Protein AF-A0AAV9V217-F1 (afdb_monomer_lite)

Organism: NCBI:txid1796055

pLDDT: mean 70.15, std 21.82, range [28.94, 98.0]

Radius of gyration: 25.05 Å; chains: 1; bounding box: 57×80×81 Å

Structure (mmCIF, N/CA/C/O backbone):
data_AF-A0AAV9V217-F1
#
_entry.id   AF-A0AAV9V217-F1
#
loop_
_atom_site.group_PDB
_atom_site.id
_atom_site.type_symbol
_atom_site.label_atom_id
_atom_site.label_alt_id
_atom_site.label_comp_id
_atom_site.label_asym_id
_atom_site.label_entity_id
_atom_site.label_seq_id
_atom_site.pdbx_PDB_ins_code
_atom_site.Cartn_x
_atom_site.Cartn_y
_atom_site.Cartn_z
_atom_site.occupancy
_atom_site.B_iso_or_equiv
_atom_site.auth_seq_id
_atom_site.auth_comp_id
_atom_site.auth_asym_id
_atom_site.auth_atom_id
_atom_site.pdbx_PDB_model_num
ATOM 1 N N . MET A 1 1 ? 4.612 0.712 -29.808 1.00 32.94 1 MET A N 1
ATOM 2 C CA . MET A 1 1 ? 4.456 1.539 -28.599 1.00 32.94 1 MET A CA 1
ATOM 3 C C . MET A 1 1 ? 4.323 0.573 -27.443 1.00 32.94 1 MET A C 1
ATOM 5 O O . MET A 1 1 ? 3.306 -0.090 -27.340 1.00 32.94 1 MET A O 1
ATOM 9 N N . ASN A 1 2 ? 5.397 0.414 -26.675 1.00 35.66 2 ASN A N 1
ATOM 10 C CA . ASN A 1 2 ? 5.418 -0.373 -25.442 1.00 35.66 2 ASN A CA 1
ATOM 11 C C . ASN A 1 2 ? 4.324 0.156 -24.506 1.00 35.66 2 ASN A C 1
ATOM 13 O O . ASN A 1 2 ? 4.156 1.373 -24.496 1.00 35.66 2 ASN A O 1
ATOM 17 N N . GLY A 1 3 ? 3.620 -0.706 -23.760 1.00 47.75 3 GLY A N 1
ATOM 18 C CA . GLY A 1 3 ? 2.471 -0.403 -22.879 1.00 47.75 3 GLY A CA 1
ATOM 19 C C . GLY A 1 3 ? 2.746 0.586 -21.733 1.00 47.75 3 GLY A C 1
ATOM 20 O O . GLY A 1 3 ? 2.521 0.300 -20.564 1.00 47.75 3 GLY A O 1
ATOM 21 N N . ARG A 1 4 ? 3.289 1.758 -22.056 1.00 60.28 4 ARG A N 1
ATOM 22 C CA . ARG A 1 4 ? 3.606 2.858 -21.159 1.00 60.28 4 ARG A CA 1
ATOM 23 C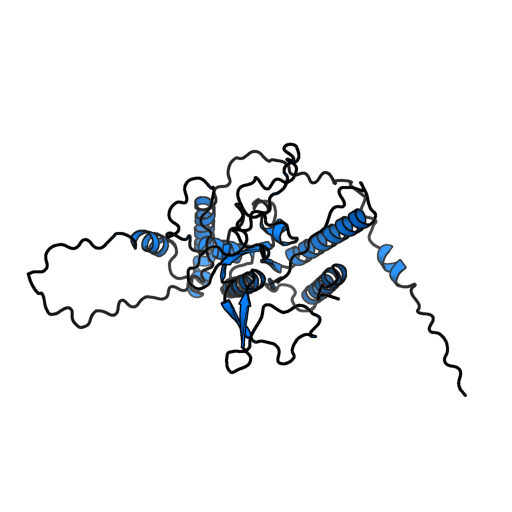 C . ARG A 1 4 ? 2.401 3.782 -21.133 1.00 60.28 4 ARG A C 1
ATOM 25 O O . ARG A 1 4 ? 2.157 4.532 -22.076 1.00 60.28 4 ARG A O 1
ATOM 32 N N . THR A 1 5 ? 1.660 3.738 -20.036 1.00 66.00 5 THR A N 1
ATOM 33 C CA . THR A 1 5 ? 0.607 4.710 -19.757 1.00 66.00 5 THR A CA 1
ATOM 34 C C . THR A 1 5 ? 1.224 6.101 -19.627 1.00 66.00 5 THR A C 1
ATOM 36 O O . THR A 1 5 ? 2.205 6.296 -18.908 1.00 66.00 5 THR A O 1
ATOM 39 N N . SER A 1 6 ? 0.656 7.084 -20.330 1.00 80.69 6 SER A N 1
ATOM 40 C CA . SER A 1 6 ? 1.055 8.483 -20.162 1.00 80.69 6 SER A CA 1
ATOM 41 C C . SER A 1 6 ? 0.886 8.909 -18.703 1.00 80.69 6 SER A C 1
ATOM 43 O O . SER A 1 6 ? -0.147 8.648 -18.088 1.00 80.69 6 SER A O 1
ATOM 45 N N . ARG A 1 7 ? 1.869 9.629 -18.159 1.00 83.88 7 ARG A N 1
ATOM 46 C CA . ARG A 1 7 ? 1.827 10.169 -16.788 1.00 83.88 7 ARG A CA 1
ATOM 47 C C . ARG A 1 7 ? 0.619 11.093 -16.562 1.00 83.88 7 ARG A C 1
ATOM 49 O O . ARG A 1 7 ? 0.095 11.165 -15.456 1.00 83.88 7 ARG A O 1
ATOM 56 N N . LEU A 1 8 ? 0.117 11.725 -17.627 1.00 88.00 8 LEU A N 1
ATOM 57 C CA . LEU A 1 8 ? -1.123 12.507 -17.593 1.00 88.00 8 LEU A CA 1
ATOM 58 C C . LEU A 1 8 ? -2.376 11.639 -17.406 1.00 88.00 8 LEU A C 1
ATOM 60 O O . LEU A 1 8 ? -3.301 12.064 -16.724 1.00 88.00 8 LEU A O 1
ATOM 64 N N . HIS A 1 9 ? -2.409 10.419 -17.954 1.00 89.56 9 HIS A N 1
ATOM 65 C CA . HIS A 1 9 ? -3.534 9.501 -17.733 1.00 89.56 9 HIS A CA 1
ATOM 66 C C . HIS A 1 9 ? -3.605 9.033 -16.279 1.00 89.56 9 HIS A C 1
ATOM 68 O O . HIS A 1 9 ? -4.697 8.813 -15.761 1.00 89.56 9 HIS A O 1
ATOM 74 N N . ILE A 1 10 ? -2.457 8.909 -15.607 1.00 91.38 10 ILE A N 1
ATOM 75 C CA . ILE A 1 10 ? -2.412 8.608 -14.173 1.00 91.38 10 ILE A CA 1
ATOM 76 C C . ILE A 1 10 ? -3.047 9.749 -13.375 1.00 91.38 10 ILE A C 1
ATOM 78 O O . ILE A 1 10 ? -3.918 9.490 -12.549 1.00 91.38 10 ILE A O 1
ATOM 82 N N . LEU A 1 11 ? -2.669 11.002 -13.655 1.00 93.06 11 LEU A N 1
ATOM 83 C CA . LEU A 1 11 ? -3.268 12.166 -12.997 1.00 93.06 11 LEU A CA 1
ATOM 84 C C . LEU A 1 11 ? -4.786 12.239 -13.238 1.00 93.06 11 LEU A C 1
ATOM 86 O O . LEU A 1 11 ? -5.546 12.390 -12.287 1.00 93.06 11 LEU A O 1
ATOM 90 N N . ASP A 1 12 ? -5.232 12.076 -14.487 1.00 94.06 12 ASP A N 1
ATOM 91 C CA . ASP A 1 12 ? -6.662 12.054 -14.833 1.00 94.06 12 ASP A CA 1
ATOM 92 C C . ASP A 1 12 ? -7.420 10.936 -14.094 1.00 94.06 12 ASP A C 1
ATOM 94 O O . ASP A 1 12 ? -8.506 11.155 -13.557 1.00 94.06 12 ASP A O 1
ATOM 98 N N . SER A 1 13 ? -6.822 9.747 -13.989 1.00 94.12 13 SER A N 1
ATOM 99 C CA . SER A 1 13 ? -7.410 8.623 -13.251 1.00 94.12 13 SER A CA 1
ATOM 100 C C . SER A 1 13 ? -7.538 8.927 -11.757 1.00 94.12 13 SER A C 1
ATOM 102 O O . SER A 1 13 ? -8.591 8.678 -11.174 1.00 94.12 13 SER A O 1
ATOM 104 N N . LEU A 1 14 ? -6.512 9.523 -11.141 1.00 95.19 14 LEU A N 1
ATOM 105 C CA . LEU A 1 14 ? -6.549 9.923 -9.730 1.00 95.19 14 LEU A CA 1
ATOM 106 C C . LEU A 1 14 ? -7.596 11.012 -9.466 1.00 95.19 14 LEU A C 1
ATOM 108 O O . LEU A 1 14 ? -8.304 10.940 -8.465 1.00 95.19 14 LEU A O 1
ATOM 112 N N . LEU A 1 15 ? -7.759 11.975 -10.379 1.00 96.12 15 LEU A N 1
ATOM 113 C CA . LEU A 1 15 ? -8.810 12.994 -10.286 1.00 96.12 15 LEU A CA 1
ATOM 114 C C . LEU A 1 15 ? -10.214 12.384 -10.372 1.00 96.12 15 LEU A C 1
ATOM 116 O O . LEU A 1 15 ? -11.111 12.775 -9.621 1.00 96.12 15 LEU A O 1
ATOM 120 N N . LYS A 1 16 ? -10.413 11.403 -11.259 1.00 96.62 16 LYS A N 1
ATOM 121 C CA . LYS A 1 16 ? -11.675 10.656 -11.354 1.00 96.62 16 LYS A CA 1
ATOM 122 C C . LYS A 1 16 ? -11.958 9.881 -10.074 1.00 96.62 16 LYS A C 1
ATOM 124 O O . LYS A 1 16 ? -13.066 9.989 -9.560 1.00 96.62 16 LYS A O 1
ATOM 129 N N . ILE A 1 17 ? -10.962 9.172 -9.538 1.00 95.69 17 ILE A N 1
ATOM 130 C CA . ILE A 1 17 ? -11.071 8.454 -8.260 1.00 95.69 17 ILE A CA 1
ATOM 131 C C . ILE A 1 17 ? -11.410 9.424 -7.125 1.00 95.69 17 ILE A C 1
ATOM 133 O O . ILE A 1 17 ? -12.325 9.163 -6.354 1.00 95.69 17 ILE A O 1
ATOM 137 N N . TYR A 1 18 ? -10.736 10.572 -7.043 1.00 96.25 18 TYR A N 1
ATOM 138 C CA . TYR A 1 18 ? -11.021 11.585 -6.028 1.00 96.25 18 TYR A CA 1
ATOM 139 C C . TYR A 1 18 ? -12.468 12.082 -6.097 1.00 96.25 18 TYR A C 1
ATOM 141 O O . TYR A 1 18 ? -13.182 12.048 -5.096 1.00 96.25 18 TYR A O 1
ATOM 149 N N . ASN A 1 19 ? -12.928 12.484 -7.285 1.00 96.44 19 ASN A N 1
ATOM 150 C CA . ASN A 1 19 ? -14.313 12.910 -7.499 1.00 96.44 19 ASN A CA 1
ATOM 151 C C . ASN A 1 19 ? -15.304 11.812 -7.091 1.00 96.44 19 ASN A C 1
ATOM 153 O O . ASN A 1 19 ? -16.364 12.083 -6.527 1.00 96.44 19 ASN A O 1
ATOM 157 N N . ASP A 1 20 ? -14.938 10.562 -7.357 1.00 96.06 20 ASP A N 1
ATOM 158 C CA . ASP A 1 20 ? -15.757 9.420 -7.017 1.00 96.06 20 ASP A CA 1
ATOM 159 C C . ASP A 1 20 ? -15.871 9.183 -5.514 1.00 96.06 20 ASP A C 1
ATOM 161 O O . ASP A 1 20 ? -16.961 8.958 -4.989 1.00 96.06 20 ASP A O 1
ATOM 165 N N . ILE A 1 21 ? -14.754 9.314 -4.805 1.00 95.62 21 ILE A N 1
ATOM 166 C CA . ILE A 1 21 ? -14.702 9.211 -3.351 1.00 95.62 21 ILE A CA 1
ATOM 167 C C . ILE A 1 21 ? -15.558 10.299 -2.713 1.00 95.62 21 ILE A C 1
ATOM 169 O O . ILE A 1 21 ? -16.387 9.987 -1.858 1.00 95.62 21 ILE A O 1
ATOM 173 N N . GLN A 1 22 ? -15.443 11.546 -3.178 1.00 94.62 22 GLN A N 1
ATOM 174 C CA . GLN A 1 22 ? -16.245 12.653 -2.650 1.00 94.62 22 GLN A CA 1
ATOM 175 C C . GLN A 1 22 ? -17.753 12.429 -2.818 1.00 94.62 22 GLN A C 1
ATOM 177 O O . GLN A 1 22 ? -18.537 12.857 -1.971 1.00 94.62 22 GLN A O 1
ATOM 182 N N . LYS A 1 23 ? -18.166 11.754 -3.896 1.00 95.00 23 LYS A N 1
ATOM 183 C CA . LYS A 1 23 ? -19.580 11.534 -4.224 1.00 95.00 23 LYS A CA 1
ATOM 184 C C . LYS A 1 23 ? -20.164 10.266 -3.619 1.00 95.00 23 LYS A C 1
ATOM 186 O O . LYS A 1 23 ? -21.291 10.293 -3.137 1.00 95.00 23 LYS A O 1
ATOM 191 N N . ARG A 1 24 ? -19.442 9.148 -3.706 1.00 94.00 24 ARG A N 1
ATOM 192 C CA . ARG A 1 24 ? -19.977 7.803 -3.435 1.00 94.00 24 ARG A CA 1
ATOM 193 C C . ARG A 1 24 ? -19.387 7.144 -2.193 1.00 94.00 24 ARG A C 1
ATOM 195 O O . ARG A 1 24 ? -20.048 6.298 -1.598 1.00 94.00 24 ARG A O 1
ATOM 202 N N . PHE A 1 25 ? -18.177 7.524 -1.784 1.00 91.44 25 PHE A N 1
ATOM 203 C CA . PHE A 1 25 ? -17.434 6.818 -0.732 1.00 91.44 25 PHE A CA 1
ATOM 204 C C . PHE A 1 25 ? -16.979 7.722 0.419 1.00 91.44 25 PHE A C 1
ATOM 206 O O . PHE A 1 25 ? -16.081 7.360 1.177 1.00 91.44 25 PHE A O 1
ATOM 213 N N . LYS A 1 26 ? -17.613 8.887 0.584 1.00 90.31 26 LYS A N 1
ATOM 214 C CA . LYS A 1 26 ? -17.278 9.839 1.644 1.00 90.31 26 LYS A CA 1
ATOM 215 C C . LYS A 1 26 ? -17.404 9.182 3.024 1.00 90.31 26 LYS A C 1
ATOM 217 O O . LYS A 1 26 ? -18.420 8.562 3.328 1.00 90.31 26 LYS A O 1
ATOM 222 N N . GLY A 1 27 ? -16.363 9.328 3.845 1.00 86.56 27 GLY A N 1
ATOM 223 C CA . GLY A 1 27 ? -16.300 8.767 5.199 1.00 86.56 27 GLY A CA 1
ATOM 224 C C . GLY A 1 27 ? -15.983 7.270 5.266 1.00 86.56 27 GLY A C 1
ATOM 225 O O . GLY A 1 27 ? -15.949 6.715 6.360 1.00 86.56 27 GLY A O 1
ATOM 226 N N . ARG A 1 28 ? -15.743 6.599 4.130 1.00 91.25 28 ARG A N 1
ATOM 227 C CA . ARG A 1 28 ? -15.301 5.199 4.128 1.00 91.25 28 ARG A CA 1
ATOM 228 C C . ARG A 1 28 ? -13.787 5.094 4.291 1.00 91.25 28 ARG A C 1
ATOM 230 O O . ARG A 1 28 ? -13.042 5.978 3.878 1.00 91.25 28 ARG A O 1
ATOM 237 N N . LYS A 1 29 ? -13.343 3.968 4.849 1.00 92.25 29 LYS A N 1
ATOM 238 C CA . LYS A 1 29 ? -11.934 3.567 4.887 1.00 92.25 29 LYS A CA 1
ATOM 239 C C . LYS A 1 29 ? -11.567 2.994 3.516 1.00 92.25 29 LYS A C 1
ATOM 241 O O . LYS A 1 29 ? -12.224 2.062 3.057 1.00 92.25 29 LYS A O 1
ATOM 246 N N . ILE A 1 30 ? -10.582 3.578 2.835 1.00 95.62 30 ILE A N 1
ATOM 247 C CA . ILE A 1 30 ? -10.267 3.240 1.438 1.00 95.62 30 ILE A CA 1
ATOM 248 C C . ILE A 1 30 ? -8.783 2.925 1.309 1.00 95.62 30 ILE A C 1
ATOM 250 O O . ILE A 1 30 ? -7.936 3.722 1.708 1.00 95.62 30 ILE A O 1
ATOM 254 N N . VAL A 1 31 ? -8.482 1.789 0.685 1.00 97.19 31 VAL A N 1
ATOM 255 C CA . VAL A 1 31 ? -7.127 1.406 0.284 1.00 97.19 31 VAL A CA 1
ATOM 256 C C . VAL A 1 31 ? -7.027 1.508 -1.231 1.00 97.19 31 VAL A C 1
ATOM 258 O O . VAL A 1 31 ? -7.849 0.933 -1.944 1.00 97.19 31 VAL A O 1
ATOM 261 N N . ILE A 1 32 ? -6.019 2.217 -1.733 1.00 96.88 32 ILE A N 1
ATOM 262 C CA . ILE A 1 32 ? -5.686 2.231 -3.160 1.00 96.88 32 ILE A CA 1
ATOM 263 C C . ILE A 1 32 ? -4.375 1.472 -3.349 1.00 96.88 32 ILE A C 1
ATOM 265 O O . ILE A 1 32 ? -3.310 1.943 -2.950 1.00 96.88 32 ILE A O 1
ATOM 269 N N . SER A 1 33 ? -4.456 0.303 -3.986 1.00 96.44 33 SER A N 1
ATOM 270 C CA . SER A 1 33 ? -3.274 -0.414 -4.465 1.00 96.44 33 SER A CA 1
ATOM 271 C C . SER A 1 33 ? -2.801 0.196 -5.780 1.00 96.44 33 SER A C 1
ATOM 273 O O . SER A 1 33 ? -3.577 0.362 -6.723 1.00 96.44 33 SER A O 1
ATOM 275 N N . MET A 1 34 ? -1.525 0.551 -5.842 1.00 93.44 34 MET A N 1
ATOM 276 C CA . MET A 1 34 ? -0.903 1.161 -7.005 1.00 93.44 34 MET A CA 1
ATOM 277 C C . MET A 1 34 ? 0.196 0.234 -7.500 1.00 93.44 34 MET A C 1
ATOM 279 O O . MET A 1 34 ? 1.266 0.154 -6.916 1.00 93.44 34 MET A O 1
ATOM 283 N N . SER A 1 35 ? -0.043 -0.461 -8.603 1.00 88.88 35 SER A N 1
ATOM 284 C CA . SER A 1 35 ? 0.907 -1.432 -9.163 1.00 88.88 35 SER A CA 1
ATOM 285 C C . SER A 1 35 ? 1.892 -0.803 -10.161 1.00 88.88 35 SER A C 1
ATOM 287 O O . SER A 1 35 ? 2.268 -1.428 -11.149 1.00 88.88 35 SER A O 1
ATOM 289 N N . TRP A 1 36 ? 2.289 0.455 -9.950 1.00 89.06 36 TRP A N 1
ATOM 290 C CA . TRP A 1 36 ? 3.141 1.207 -10.874 1.00 89.06 36 TRP A CA 1
ATOM 291 C C . TRP A 1 36 ? 4.104 2.149 -10.151 1.00 89.06 36 TRP A C 1
ATOM 293 O O . TRP A 1 36 ? 3.853 2.581 -9.032 1.00 89.06 36 TRP A O 1
ATOM 303 N N . ASN A 1 37 ? 5.195 2.498 -10.838 1.00 86.25 37 ASN A N 1
ATOM 304 C CA . ASN A 1 37 ? 6.154 3.515 -10.417 1.00 86.25 37 ASN A CA 1
ATOM 305 C C . ASN A 1 37 ? 6.533 4.413 -11.592 1.00 86.25 37 ASN A C 1
ATOM 307 O O . ASN A 1 37 ? 6.800 3.943 -12.698 1.00 86.25 37 ASN A O 1
ATOM 311 N N . LEU A 1 38 ? 6.591 5.714 -11.331 1.00 85.75 38 LEU A N 1
ATOM 312 C CA . LEU A 1 38 ? 7.014 6.735 -12.272 1.00 85.75 38 LEU A CA 1
ATOM 313 C C . LEU A 1 38 ? 8.465 7.111 -12.032 1.00 85.75 38 LEU A C 1
ATOM 315 O O . LEU A 1 38 ? 8.884 7.372 -10.906 1.00 85.75 38 LEU A O 1
ATOM 319 N N . ARG A 1 39 ? 9.217 7.203 -13.126 1.00 81.81 39 ARG A N 1
ATOM 320 C CA . ARG A 1 39 ? 10.524 7.850 -13.135 1.00 81.81 39 ARG A CA 1
ATOM 321 C C . ARG A 1 39 ? 10.389 9.206 -13.800 1.00 81.81 39 ARG A C 1
ATOM 323 O O . ARG A 1 39 ? 9.871 9.306 -14.912 1.00 81.81 39 ARG A O 1
ATOM 330 N N . PHE A 1 40 ? 10.848 10.228 -13.096 1.00 74.12 40 PHE A N 1
ATOM 331 C CA . PHE A 1 40 ? 11.045 11.562 -13.639 1.00 74.12 40 PHE A CA 1
ATOM 332 C C . PHE A 1 40 ? 12.528 11.664 -13.978 1.00 74.12 40 PHE A C 1
ATOM 334 O O . PHE A 1 40 ? 13.373 11.506 -13.098 1.00 74.12 40 PHE A O 1
ATOM 341 N N . ILE A 1 41 ? 12.839 11.794 -15.264 1.00 67.62 41 ILE A N 1
ATOM 342 C CA . ILE A 1 41 ? 14.221 11.850 -15.739 1.00 67.62 41 ILE A CA 1
ATOM 343 C C . ILE A 1 41 ? 14.597 13.326 -15.736 1.00 67.62 41 ILE A C 1
ATOM 345 O O . ILE A 1 41 ? 14.046 14.076 -16.533 1.00 67.62 41 ILE A O 1
ATOM 349 N N . LYS A 1 42 ? 15.499 13.731 -14.837 1.00 61.59 42 LYS A N 1
ATOM 350 C CA . LYS A 1 42 ? 16.108 15.062 -14.905 1.00 61.59 42 LYS A CA 1
ATOM 351 C C . LYS A 1 42 ? 17.109 15.068 -16.055 1.00 61.59 42 LYS A C 1
ATOM 353 O O . LYS A 1 42 ? 18.010 14.224 -16.081 1.00 61.59 42 LYS A O 1
ATOM 358 N N . ASP A 1 43 ? 16.967 15.999 -16.987 1.00 58.56 43 ASP A N 1
ATOM 359 C CA . ASP A 1 43 ? 17.999 16.236 -17.989 1.00 58.56 43 ASP A CA 1
ATOM 360 C C . ASP A 1 43 ? 19.170 16.986 -17.338 1.00 58.56 43 ASP A C 1
ATOM 362 O O . ASP A 1 43 ? 19.142 18.196 -17.123 1.00 58.56 43 ASP A O 1
ATOM 366 N N . LEU A 1 44 ? 20.220 16.240 -16.992 1.00 59.03 44 LEU A N 1
ATOM 367 C CA . LEU A 1 44 ? 21.417 16.795 -16.356 1.00 59.03 44 LEU A CA 1
ATOM 368 C C . LEU A 1 44 ? 22.242 17.677 -17.304 1.00 59.03 44 LEU A C 1
ATOM 370 O O . LEU A 1 44 ? 23.090 18.438 -16.840 1.00 59.03 44 LEU A O 1
ATOM 374 N N . THR A 1 45 ? 22.018 17.578 -18.617 1.00 62.78 45 THR A N 1
ATOM 375 C CA . THR A 1 45 ? 22.779 18.336 -19.618 1.00 62.78 45 THR A CA 1
ATOM 376 C C . THR A 1 45 ? 22.168 19.701 -19.898 1.00 62.78 45 THR A C 1
ATOM 378 O O . THR A 1 45 ? 22.887 20.646 -20.225 1.00 62.78 45 THR A O 1
ATOM 381 N N . THR A 1 46 ? 20.861 19.842 -19.677 1.00 59.28 46 THR A N 1
ATOM 382 C CA . THR A 1 46 ? 20.118 21.059 -19.998 1.00 59.28 46 THR A CA 1
ATOM 383 C C . THR A 1 46 ? 19.449 21.605 -18.741 1.00 59.28 46 THR A C 1
ATOM 385 O O . THR A 1 46 ? 18.275 21.353 -18.481 1.00 59.28 46 THR A O 1
ATOM 388 N N . ARG A 1 47 ? 20.189 22.390 -17.939 1.00 56.12 47 ARG A N 1
ATOM 389 C CA . ARG A 1 47 ? 19.618 23.112 -16.783 1.00 56.12 47 ARG A CA 1
ATOM 390 C C . ARG A 1 47 ? 18.356 23.865 -17.234 1.00 56.12 47 ARG A C 1
ATOM 392 O O . ARG A 1 47 ? 18.461 24.810 -18.012 1.00 56.12 47 ARG A O 1
ATOM 399 N N . LYS A 1 48 ? 17.193 23.480 -16.688 1.00 64.75 48 LYS A N 1
ATOM 400 C CA . LYS A 1 48 ? 15.860 24.058 -16.968 1.00 64.75 48 LYS A CA 1
ATOM 401 C C . LYS A 1 48 ? 15.295 23.716 -18.352 1.00 64.75 48 LYS A C 1
ATOM 403 O O . LYS A 1 48 ? 14.715 24.585 -19.010 1.00 64.75 48 LYS A O 1
ATOM 408 N N . SER A 1 49 ? 15.416 22.465 -18.798 1.00 73.06 49 SER A N 1
ATOM 409 C CA . SER A 1 49 ? 14.667 22.035 -19.980 1.00 73.06 49 SER A CA 1
ATOM 410 C C . SER A 1 49 ? 13.154 22.202 -19.741 1.00 73.06 49 SER A C 1
ATOM 412 O O . SER A 1 49 ? 12.649 22.074 -18.622 1.00 73.06 49 SER A O 1
ATOM 414 N N . THR A 1 50 ? 12.385 22.482 -20.797 1.00 73.31 50 THR A N 1
ATOM 415 C CA . THR A 1 50 ? 10.913 22.525 -20.711 1.00 73.31 50 THR A CA 1
ATOM 416 C C . THR A 1 50 ? 10.338 21.203 -20.188 1.00 73.31 50 THR A C 1
ATOM 418 O O . THR A 1 50 ? 9.300 21.205 -19.525 1.00 73.31 50 THR A O 1
ATOM 421 N N . MET A 1 51 ? 11.028 20.088 -20.451 1.00 75.75 51 MET A N 1
ATOM 422 C CA . MET A 1 51 ? 10.649 18.762 -19.971 1.00 75.75 51 MET A CA 1
ATOM 423 C C . MET A 1 51 ? 10.793 18.647 -18.450 1.00 75.75 51 MET A C 1
ATOM 425 O O . MET A 1 51 ? 9.871 18.154 -17.808 1.00 75.75 51 MET A O 1
ATOM 429 N N . ASP A 1 52 ? 11.875 19.171 -17.866 1.00 78.31 52 ASP A N 1
ATOM 430 C CA . ASP A 1 52 ? 12.066 19.169 -16.409 1.00 78.31 52 ASP A CA 1
ATOM 431 C C . ASP A 1 52 ? 10.980 19.995 -15.711 1.00 78.31 52 ASP A C 1
ATOM 433 O O . ASP A 1 52 ? 10.403 19.560 -14.717 1.00 78.31 52 ASP A O 1
ATOM 437 N N . ASN A 1 53 ? 10.632 21.162 -16.266 1.00 81.75 53 ASN A N 1
ATOM 438 C CA . ASN A 1 53 ? 9.566 22.002 -15.715 1.00 81.75 53 ASN A CA 1
ATOM 439 C C . ASN A 1 53 ? 8.200 21.300 -15.766 1.00 81.75 53 ASN A C 1
ATOM 441 O O . ASN A 1 53 ? 7.418 21.385 -14.812 1.00 81.75 53 ASN A O 1
ATOM 445 N N . PHE A 1 54 ? 7.907 20.606 -16.870 1.00 85.25 54 PHE A N 1
ATOM 446 C CA . PHE A 1 54 ? 6.684 19.818 -17.014 1.00 85.25 54 PHE A CA 1
ATOM 447 C C . PHE A 1 54 ? 6.647 18.661 -16.008 1.00 85.25 54 PHE A C 1
ATOM 449 O O . PHE A 1 54 ? 5.656 18.505 -15.295 1.00 85.25 54 PHE A O 1
ATOM 456 N N . ASP A 1 55 ? 7.730 17.893 -15.907 1.00 85.75 55 ASP A N 1
ATOM 457 C CA . ASP A 1 55 ? 7.856 16.749 -15.005 1.00 85.75 55 ASP A CA 1
ATOM 458 C C . ASP A 1 55 ? 7.739 17.170 -13.533 1.00 85.75 55 ASP A C 1
ATOM 460 O O . ASP A 1 55 ? 6.987 16.551 -12.774 1.00 85.75 55 ASP A O 1
ATOM 464 N N . SER A 1 56 ? 8.390 18.268 -13.142 1.00 85.12 56 SER A N 1
ATOM 465 C CA . SER A 1 56 ? 8.274 18.854 -11.803 1.00 85.12 56 SER A CA 1
ATOM 466 C C . SER A 1 56 ? 6.850 19.328 -11.503 1.00 85.12 56 SER A C 1
ATOM 468 O O . SER A 1 56 ? 6.305 19.026 -10.438 1.00 85.12 56 SER A O 1
ATOM 470 N N . SER A 1 57 ? 6.201 20.011 -12.452 1.00 88.94 57 SER A N 1
ATOM 471 C CA . SER A 1 57 ? 4.809 20.465 -12.298 1.00 88.94 57 SER A CA 1
ATOM 472 C C . SER A 1 57 ? 3.833 19.292 -12.184 1.00 88.94 57 SER A C 1
ATOM 474 O O . SER A 1 57 ? 2.904 19.317 -11.371 1.00 88.94 57 SER A O 1
ATOM 476 N N . LEU A 1 58 ? 4.058 18.232 -12.962 1.00 90.31 58 LEU A N 1
ATOM 477 C CA . LEU A 1 58 ? 3.255 17.018 -12.920 1.00 90.31 58 LEU A CA 1
ATOM 478 C C . LEU A 1 58 ? 3.447 16.260 -11.604 1.00 90.31 58 LEU A C 1
ATOM 480 O O . LEU A 1 58 ? 2.460 15.868 -10.986 1.00 90.31 58 LEU A O 1
ATOM 484 N N . LYS A 1 59 ? 4.690 16.101 -11.133 1.00 89.38 59 LYS A N 1
ATOM 485 C CA . LYS A 1 59 ? 4.989 15.496 -9.827 1.00 89.38 59 LYS A CA 1
ATOM 486 C C . LYS A 1 59 ? 4.319 16.275 -8.691 1.00 89.38 59 LYS A C 1
ATOM 488 O O . LYS A 1 59 ? 3.697 15.657 -7.832 1.00 89.38 59 LYS A O 1
ATOM 493 N N . ARG A 1 60 ? 4.375 17.614 -8.714 1.00 90.69 60 ARG A N 1
ATOM 494 C CA . ARG A 1 60 ? 3.684 18.480 -7.739 1.00 90.69 60 ARG A CA 1
ATOM 495 C C . ARG A 1 60 ? 2.166 18.287 -7.781 1.00 90.69 60 ARG A C 1
ATOM 497 O O . ARG A 1 60 ? 1.547 18.125 -6.737 1.00 90.69 60 ARG A O 1
ATOM 504 N N . SER A 1 61 ? 1.580 18.223 -8.976 1.00 94.06 61 SER A N 1
ATOM 505 C CA . SER A 1 61 ? 0.139 17.975 -9.146 1.00 94.06 61 SER A CA 1
ATOM 506 C C . SER A 1 61 ? -0.278 16.599 -8.616 1.00 94.06 61 SER A C 1
ATOM 508 O O . SER A 1 61 ? -1.321 16.466 -7.980 1.00 94.06 61 SER A O 1
ATOM 510 N N . LEU A 1 62 ? 0.552 15.574 -8.840 1.00 94.12 62 LEU A N 1
ATOM 511 C CA . LEU A 1 62 ? 0.332 14.232 -8.303 1.00 94.12 62 LEU A CA 1
ATOM 512 C C . LEU A 1 62 ? 0.437 14.204 -6.770 1.00 94.12 62 LEU A C 1
ATOM 514 O O . LEU A 1 62 ? -0.415 13.611 -6.119 1.00 94.12 62 LEU A O 1
ATOM 518 N N . ARG A 1 63 ? 1.438 14.870 -6.179 1.00 92.31 63 ARG A N 1
ATOM 519 C CA . ARG A 1 63 ? 1.546 15.017 -4.715 1.00 92.31 63 ARG A CA 1
ATOM 520 C C . ARG A 1 63 ? 0.294 15.664 -4.130 1.00 92.31 63 ARG A C 1
ATOM 522 O O . ARG A 1 63 ? -0.307 15.099 -3.225 1.00 92.31 63 ARG A O 1
ATOM 529 N N . HIS A 1 64 ? -0.156 16.761 -4.730 1.00 93.75 64 HIS A N 1
ATOM 530 C CA . HIS A 1 64 ? -1.342 17.464 -4.262 1.00 93.75 64 HIS A CA 1
ATOM 531 C C . HIS A 1 64 ? -2.609 16.591 -4.299 1.00 93.75 64 HIS A C 1
ATOM 533 O O . HIS A 1 64 ? -3.370 16.560 -3.335 1.00 93.75 64 HIS A O 1
ATOM 539 N N . ILE A 1 65 ? -2.838 15.816 -5.368 1.00 95.38 65 ILE A N 1
ATOM 540 C CA . ILE A 1 65 ? -4.007 14.920 -5.397 1.00 95.38 65 ILE A CA 1
ATOM 541 C C . ILE A 1 65 ? -3.890 13.779 -4.375 1.00 95.38 65 ILE A C 1
ATOM 543 O O . ILE A 1 65 ? -4.904 13.380 -3.801 1.00 95.38 65 ILE A O 1
ATOM 547 N N . PHE A 1 66 ? -2.680 13.278 -4.094 1.00 94.75 66 PHE A N 1
ATOM 548 C CA . PHE A 1 66 ? -2.474 12.305 -3.018 1.00 94.75 66 PHE A CA 1
ATOM 549 C C . PHE A 1 66 ? -2.757 12.895 -1.640 1.00 94.75 66 PHE A C 1
ATOM 551 O O . PHE A 1 66 ? -3.368 12.212 -0.826 1.00 94.75 66 PHE A O 1
ATOM 558 N N . GLU A 1 67 ? -2.387 14.150 -1.388 1.00 92.62 67 GLU A N 1
ATOM 559 C CA . GLU A 1 67 ? -2.732 14.856 -0.150 1.00 92.62 67 GLU A CA 1
ATOM 560 C C . GLU A 1 67 ? -4.248 14.989 0.008 1.00 92.62 67 GLU A C 1
ATOM 562 O O . GLU A 1 67 ? -4.778 14.649 1.061 1.00 92.62 67 GLU A O 1
ATOM 567 N N . LEU A 1 68 ? -4.971 15.401 -1.040 1.00 94.25 68 LEU A N 1
ATOM 568 C CA . LEU A 1 68 ? -6.436 15.527 -1.002 1.00 94.25 68 LEU A CA 1
ATOM 569 C C . LEU A 1 68 ? -7.137 14.182 -0.749 1.00 94.25 68 LEU A C 1
ATOM 571 O O . LEU A 1 68 ? -8.090 14.087 0.031 1.00 94.25 68 LEU A O 1
ATOM 575 N N . LEU A 1 69 ? -6.670 13.120 -1.405 1.00 94.62 69 LEU A N 1
ATOM 576 C CA . LEU A 1 69 ? -7.147 11.756 -1.176 1.00 94.62 69 LEU A CA 1
ATOM 577 C C . LEU A 1 69 ? -6.791 11.276 0.243 1.00 94.62 69 LEU A C 1
ATOM 579 O O . LEU A 1 69 ? -7.641 10.719 0.938 1.00 94.62 69 LEU A O 1
ATOM 583 N N . GLY A 1 70 ? -5.573 11.557 0.707 1.00 92.56 70 GLY A N 1
ATOM 584 C CA . GLY A 1 70 ? -5.116 11.306 2.071 1.00 92.56 70 GLY A CA 1
ATOM 585 C C . GLY A 1 70 ? -5.953 12.060 3.104 1.00 92.56 70 GLY A C 1
ATOM 586 O O . GLY A 1 70 ? -6.379 11.494 4.095 1.00 92.56 70 GLY A O 1
ATOM 587 N N . GLN A 1 71 ? -6.358 13.299 2.876 1.00 91.00 71 GLN A N 1
ATOM 588 C CA . GLN A 1 71 ? -7.291 13.985 3.780 1.00 91.00 71 GLN A CA 1
ATOM 589 C C . GLN A 1 71 ? -8.681 13.326 3.795 1.00 91.00 71 GLN A C 1
ATOM 591 O O . GLN A 1 71 ? -9.384 13.372 4.799 1.00 91.00 71 GLN A O 1
ATOM 596 N N . SER A 1 72 ? -9.048 12.632 2.717 1.00 91.56 72 SER A N 1
ATOM 597 C CA . SER A 1 72 ? -10.346 11.964 2.554 1.00 91.56 72 SER A CA 1
ATOM 598 C C . SER A 1 72 ? -10.422 10.553 3.155 1.00 91.56 72 SER A C 1
ATOM 600 O O . SER A 1 72 ? -11.391 9.843 2.896 1.00 91.56 72 SER A O 1
ATOM 602 N N . GLY A 1 73 ? -9.427 10.121 3.935 1.00 91.00 73 GLY A N 1
ATOM 603 C CA . GLY A 1 73 ? -9.428 8.787 4.556 1.00 91.00 73 GLY A CA 1
ATOM 604 C C . GLY A 1 73 ? -8.707 7.696 3.754 1.00 91.00 73 GLY A C 1
ATOM 605 O O . GLY A 1 73 ? -8.710 6.541 4.175 1.00 91.00 73 GLY A O 1
ATOM 606 N N . VAL A 1 74 ? -8.070 8.036 2.627 1.00 94.94 74 VAL A N 1
ATOM 607 C CA . VAL A 1 74 ? -7.370 7.063 1.773 1.00 94.94 74 VAL A CA 1
ATOM 608 C C . VAL A 1 74 ? -5.988 6.717 2.334 1.00 94.94 74 VAL A C 1
ATOM 610 O O . VAL A 1 74 ? -5.291 7.587 2.860 1.00 94.94 74 VAL A O 1
ATOM 613 N N . ILE A 1 75 ? -5.593 5.451 2.196 1.00 95.81 75 ILE A N 1
ATOM 614 C CA . ILE A 1 75 ? -4.213 4.971 2.331 1.00 95.81 75 ILE A CA 1
ATOM 615 C C . ILE A 1 75 ? -3.762 4.325 1.014 1.00 95.81 75 ILE A C 1
ATOM 617 O O . ILE A 1 75 ? -4.534 3.640 0.338 1.00 95.81 75 ILE A O 1
ATOM 621 N N . PHE A 1 76 ? -2.516 4.569 0.631 1.00 96.62 76 PHE A N 1
ATOM 622 C CA . PHE A 1 76 ? -1.919 4.114 -0.617 1.00 96.62 76 PHE A CA 1
ATOM 623 C C . PHE A 1 76 ? -0.921 3.001 -0.357 1.00 96.62 76 PHE A C 1
ATOM 625 O O . PHE A 1 76 ? -0.080 3.112 0.531 1.00 96.62 76 PHE A O 1
ATOM 632 N N . VAL A 1 77 ? -0.960 1.965 -1.185 1.00 97.19 77 VAL A N 1
ATOM 633 C CA . VAL A 1 77 ? 0.033 0.889 -1.162 1.00 97.19 77 VAL A CA 1
ATOM 634 C C . VAL A 1 77 ? 0.758 0.876 -2.489 1.00 97.19 77 VAL A C 1
ATOM 636 O O . VAL A 1 77 ? 0.128 0.770 -3.541 1.00 97.19 77 VAL A O 1
ATOM 639 N N . VAL A 1 78 ? 2.076 1.032 -2.441 1.00 95.50 78 VAL A N 1
ATOM 640 C CA . VAL A 1 78 ? 2.907 1.314 -3.614 1.00 95.50 78 VAL A CA 1
ATOM 641 C C . VAL A 1 78 ? 4.081 0.334 -3.678 1.00 95.50 78 VAL A C 1
ATOM 643 O O . VAL A 1 78 ? 4.585 -0.096 -2.638 1.00 95.50 78 VAL A O 1
ATOM 646 N N . PRO A 1 79 ? 4.552 -0.050 -4.873 1.00 93.88 79 PRO A N 1
ATOM 647 C CA . PRO A 1 79 ? 5.613 -1.034 -5.013 1.00 93.88 79 PRO A CA 1
ATOM 648 C C . PRO A 1 79 ? 6.966 -0.358 -4.775 1.00 93.88 79 PRO A C 1
ATOM 650 O O . PRO A 1 79 ? 7.180 0.750 -5.253 1.00 93.88 79 PRO A O 1
ATOM 653 N N . GLY A 1 80 ? 7.938 -1.017 -4.148 1.00 88.75 80 GLY A N 1
ATOM 654 C CA . GLY A 1 80 ? 9.309 -0.488 -4.037 1.00 88.75 80 GLY A CA 1
ATOM 655 C C . GLY A 1 80 ? 10.018 -0.333 -5.394 1.00 88.75 80 GLY A C 1
ATOM 656 O O . GLY A 1 80 ? 10.914 0.493 -5.554 1.00 88.75 80 GLY A O 1
ATOM 657 N N . GLY A 1 81 ? 9.568 -1.082 -6.406 1.00 85.06 81 GLY A N 1
ATOM 658 C CA . GLY A 1 81 ? 10.101 -1.087 -7.769 1.00 85.06 81 GLY A CA 1
ATOM 659 C C . GLY A 1 81 ? 10.452 -2.496 -8.248 1.00 85.06 81 GLY A C 1
ATOM 660 O O . GLY A 1 81 ? 10.077 -3.477 -7.624 1.00 85.06 81 GLY A O 1
ATOM 661 N N . SER A 1 82 ? 11.114 -2.619 -9.395 1.00 79.31 82 SER A N 1
ATOM 662 C CA . SER A 1 82 ? 11.331 -3.923 -10.042 1.00 79.31 82 SER A CA 1
ATOM 663 C C . SER A 1 82 ? 12.801 -4.287 -10.253 1.00 79.31 82 SER A C 1
ATOM 665 O O . SER A 1 82 ? 13.081 -5.157 -11.071 1.00 79.31 82 SER A O 1
ATOM 667 N N . PHE A 1 83 ? 13.736 -3.606 -9.588 1.00 75.62 83 PHE A N 1
ATOM 668 C CA . PHE A 1 83 ? 15.145 -3.992 -9.646 1.00 75.62 83 PHE A CA 1
ATOM 669 C C . PHE A 1 83 ? 15.391 -5.158 -8.700 1.00 75.62 83 PHE A C 1
ATOM 671 O O . PHE A 1 83 ? 14.917 -5.141 -7.561 1.00 75.62 83 PHE A O 1
ATOM 678 N N . HIS A 1 84 ? 16.124 -6.163 -9.168 1.00 72.50 84 HIS A N 1
ATOM 679 C CA . HIS A 1 84 ? 16.488 -7.279 -8.315 1.00 72.50 84 HIS A CA 1
ATOM 680 C C . HIS A 1 84 ? 17.498 -6.799 -7.268 1.00 72.50 84 HIS A C 1
ATOM 682 O O . HIS A 1 84 ? 18.376 -6.002 -7.581 1.00 72.50 84 HIS A O 1
ATOM 688 N N . TRP A 1 85 ? 17.409 -7.242 -6.015 1.00 65.69 85 TRP A N 1
ATOM 689 C CA . TRP A 1 85 ? 18.230 -6.677 -4.930 1.00 65.69 85 TRP A CA 1
ATOM 690 C C . TRP A 1 85 ? 19.747 -6.798 -5.160 1.00 65.69 85 TRP A C 1
ATOM 692 O O . TRP A 1 85 ? 20.497 -5.939 -4.705 1.00 65.69 85 TRP A O 1
ATOM 702 N N . LYS A 1 86 ? 20.186 -7.837 -5.891 1.00 65.19 86 LYS A N 1
ATOM 703 C CA . LYS A 1 86 ? 21.593 -8.043 -6.293 1.00 65.19 86 LYS A CA 1
ATOM 704 C C . LYS A 1 86 ? 22.032 -7.187 -7.478 1.00 65.19 86 LYS A C 1
ATOM 706 O O . LYS A 1 86 ? 23.231 -7.103 -7.732 1.00 65.19 86 LYS A O 1
ATOM 711 N N . ASP A 1 87 ? 21.094 -6.576 -8.199 1.00 60.25 87 ASP A N 1
ATOM 712 C CA . ASP A 1 87 ? 21.408 -5.664 -9.292 1.00 60.25 87 ASP A CA 1
ATOM 713 C C . ASP A 1 87 ? 21.945 -4.371 -8.674 1.00 60.25 87 ASP A C 1
ATOM 715 O O . ASP A 1 87 ? 21.217 -3.404 -8.441 1.00 60.25 87 ASP A O 1
ATOM 719 N N . VAL A 1 88 ? 23.239 -4.372 -8.355 1.00 52.12 88 VAL A N 1
ATOM 720 C CA . VAL A 1 88 ? 23.978 -3.160 -8.024 1.00 52.12 88 VAL A CA 1
ATOM 721 C C . VAL A 1 88 ? 23.915 -2.289 -9.268 1.00 52.12 88 VAL A C 1
ATOM 723 O O . VAL A 1 88 ? 24.508 -2.618 -10.292 1.00 52.12 88 VAL A O 1
ATOM 726 N N . VAL A 1 89 ? 23.180 -1.183 -9.203 1.00 49.34 89 VAL A N 1
ATOM 727 C CA . VAL A 1 89 ? 23.343 -0.117 -10.187 1.00 49.34 89 VAL A CA 1
ATOM 728 C C . VAL A 1 89 ? 24.626 0.602 -9.779 1.00 49.34 89 VAL A C 1
ATOM 730 O O . VAL A 1 89 ? 24.625 1.228 -8.720 1.00 49.34 89 VAL A O 1
ATOM 733 N N . PRO A 1 90 ? 25.730 0.527 -10.546 1.00 43.66 90 PRO A N 1
ATOM 734 C CA . PRO A 1 90 ? 26.888 1.356 -10.267 1.00 43.66 90 PRO A CA 1
ATOM 735 C C . PRO A 1 90 ? 26.488 2.809 -10.533 1.00 43.66 90 PRO A C 1
ATOM 737 O O . PRO A 1 90 ? 26.552 3.301 -11.661 1.00 43.66 90 PRO A O 1
ATOM 740 N N . THR A 1 91 ? 26.018 3.515 -9.507 1.00 44.91 91 THR A N 1
ATOM 741 C CA . THR A 1 91 ? 25.839 4.960 -9.579 1.00 44.91 91 THR A CA 1
ATOM 742 C C . THR A 1 91 ? 27.206 5.614 -9.465 1.00 44.91 91 THR A C 1
ATOM 744 O O . THR A 1 91 ? 27.651 6.005 -8.401 1.00 44.91 91 THR A O 1
ATOM 747 N N . SER A 1 92 ? 27.832 5.777 -10.626 1.00 40.06 92 SER A N 1
ATOM 748 C CA . SER A 1 92 ? 28.903 6.731 -10.895 1.00 40.06 92 SER A CA 1
ATOM 749 C C . SER A 1 92 ? 30.301 6.383 -10.356 1.00 40.06 92 SER A C 1
ATOM 751 O O . SER A 1 92 ? 30.591 6.380 -9.167 1.00 40.06 92 SER A O 1
ATOM 753 N N . THR A 1 93 ? 31.229 6.257 -11.299 1.00 39.50 93 THR A N 1
ATOM 754 C CA . THR A 1 93 ? 32.674 6.455 -11.133 1.00 39.50 93 THR A CA 1
ATOM 755 C C . THR A 1 93 ? 33.051 7.923 -10.865 1.00 39.50 93 THR A C 1
ATOM 757 O O . THR A 1 93 ? 34.209 8.290 -11.038 1.00 39.50 93 THR A O 1
ATOM 760 N N . ASN A 1 94 ? 32.104 8.786 -10.469 1.00 42.50 94 ASN A N 1
ATOM 761 C CA . ASN A 1 94 ? 32.365 10.185 -10.148 1.00 42.50 94 ASN A CA 1
ATOM 762 C C . ASN A 1 94 ? 32.301 10.394 -8.626 1.00 42.50 94 ASN A C 1
ATOM 764 O O . ASN A 1 94 ? 31.213 10.580 -8.080 1.00 42.50 94 ASN A O 1
ATOM 768 N N . PRO A 1 95 ? 33.452 10.457 -7.930 1.00 43.59 95 PRO A N 1
ATOM 769 C CA . PRO A 1 95 ? 33.525 10.658 -6.477 1.00 43.59 95 PRO A CA 1
ATOM 770 C C . PRO A 1 95 ? 33.014 12.031 -5.984 1.00 43.59 95 PRO A C 1
ATOM 772 O O . PRO A 1 95 ? 33.167 12.360 -4.812 1.00 43.59 95 PRO A O 1
ATOM 775 N N . GLY A 1 96 ? 32.406 12.841 -6.858 1.00 41.69 96 GLY A N 1
ATOM 776 C CA . GLY A 1 96 ? 31.875 14.170 -6.547 1.00 41.69 96 GLY A CA 1
ATOM 777 C C . GLY A 1 96 ? 30.349 14.278 -6.481 1.00 41.69 96 GLY A C 1
ATOM 778 O O . GLY A 1 96 ? 29.863 15.353 -6.155 1.00 41.69 96 GLY A O 1
ATOM 779 N N . ASN A 1 97 ? 29.583 13.222 -6.785 1.00 40.41 97 ASN A N 1
ATOM 780 C CA . ASN A 1 97 ? 28.117 13.299 -6.804 1.00 40.41 97 ASN A CA 1
ATOM 781 C C . ASN A 1 97 ? 27.525 12.674 -5.529 1.00 40.41 97 ASN A C 1
ATOM 783 O O . ASN A 1 97 ? 27.088 11.524 -5.524 1.00 40.41 97 ASN A O 1
ATOM 787 N N . LYS A 1 98 ? 27.578 13.436 -4.431 1.00 43.19 98 LYS A N 1
ATOM 788 C CA . LYS A 1 98 ? 26.972 13.092 -3.132 1.00 43.19 98 LYS A CA 1
ATOM 789 C C . LYS A 1 98 ? 25.475 13.450 -3.046 1.00 43.19 98 LYS A C 1
ATOM 791 O O . LYS A 1 98 ? 24.850 13.166 -2.035 1.00 43.19 98 LYS A O 1
ATOM 796 N N . ASP A 1 99 ? 24.884 13.992 -4.113 1.00 37.56 99 ASP A N 1
ATOM 797 C CA . ASP A 1 99 ? 23.552 14.629 -4.086 1.00 37.56 99 ASP A CA 1
ATOM 798 C C . ASP A 1 99 ? 22.370 13.683 -4.376 1.00 37.56 99 ASP A C 1
ATOM 800 O O . ASP A 1 99 ? 21.321 14.081 -4.883 1.00 37.56 99 ASP A O 1
ATOM 804 N N . LEU A 1 100 ? 22.510 12.401 -4.053 1.00 42.06 100 LEU A N 1
ATOM 805 C CA . LEU A 1 100 ? 21.370 11.503 -3.903 1.00 42.06 100 LEU A CA 1
ATOM 806 C C . LEU A 1 100 ? 21.566 10.833 -2.549 1.00 42.06 100 LEU A C 1
ATOM 808 O O . LEU A 1 100 ? 22.396 9.935 -2.458 1.00 42.06 100 LEU A O 1
ATOM 812 N N . GLY A 1 101 ? 20.823 11.256 -1.521 1.00 36.41 101 GLY A N 1
ATOM 813 C CA . GLY A 1 101 ? 20.858 10.755 -0.132 1.00 36.41 101 GLY A CA 1
ATOM 814 C C . GLY A 1 101 ? 20.566 9.254 0.067 1.00 36.41 101 GLY A C 1
ATOM 815 O O . GLY A 1 101 ? 20.203 8.811 1.155 1.00 36.41 101 GLY A O 1
ATOM 816 N N . ASN A 1 102 ? 20.741 8.446 -0.977 1.00 40.66 102 ASN A N 1
ATOM 817 C CA . ASN A 1 102 ? 20.810 6.998 -0.947 1.00 40.66 102 ASN A CA 1
ATOM 818 C C . ASN A 1 102 ? 22.284 6.581 -0.879 1.00 40.66 102 ASN A C 1
ATOM 820 O O . ASN A 1 102 ? 22.905 6.286 -1.901 1.00 40.66 102 ASN A O 1
ATOM 824 N N . ASN A 1 103 ? 22.843 6.566 0.333 1.00 38.56 103 ASN A N 1
ATOM 825 C CA . ASN A 1 103 ? 24.148 5.958 0.579 1.00 38.56 103 ASN A CA 1
ATOM 826 C C . ASN A 1 103 ? 24.186 4.509 0.050 1.00 38.56 103 ASN A C 1
ATOM 828 O O . ASN A 1 103 ? 23.214 3.757 0.134 1.00 38.56 103 ASN A O 1
ATOM 832 N N . TYR A 1 104 ? 25.344 4.171 -0.507 1.00 41.34 104 TYR A N 1
ATOM 833 C CA . TYR A 1 104 ? 25.674 3.139 -1.494 1.00 41.34 104 TYR A CA 1
ATOM 834 C C . TYR A 1 104 ? 25.433 1.651 -1.132 1.00 41.34 104 TYR A C 1
ATOM 836 O O . TYR A 1 104 ? 25.939 0.784 -1.840 1.00 41.34 104 TYR A O 1
ATOM 844 N N . ASP A 1 105 ? 24.635 1.310 -0.114 1.00 46.38 105 ASP A N 1
ATOM 845 C CA . ASP A 1 105 ? 24.597 -0.065 0.430 1.00 46.38 105 ASP A CA 1
ATOM 846 C C . ASP A 1 105 ? 23.267 -0.832 0.284 1.00 46.38 105 ASP A C 1
ATOM 848 O O . ASP A 1 105 ? 23.198 -2.016 0.617 1.00 46.38 105 ASP A O 1
ATOM 852 N N . THR A 1 106 ? 22.211 -0.222 -0.273 1.00 52.06 106 THR A N 1
ATOM 853 C CA . THR A 1 106 ? 20.916 -0.893 -0.536 1.00 52.06 106 THR A CA 1
ATOM 854 C C . THR A 1 106 ? 20.345 -0.487 -1.901 1.00 52.06 106 THR A C 1
ATOM 856 O O . THR A 1 106 ? 20.550 0.641 -2.347 1.00 52.06 106 THR A O 1
ATOM 859 N N . ASN A 1 107 ? 19.678 -1.400 -2.619 1.00 61.09 107 ASN A N 1
ATOM 860 C CA . ASN A 1 107 ? 19.183 -1.130 -3.977 1.00 61.09 107 ASN A CA 1
ATOM 861 C C . ASN A 1 107 ? 18.092 -0.034 -3.942 1.00 61.09 107 ASN A C 1
ATOM 863 O O . ASN A 1 107 ? 17.020 -0.269 -3.385 1.00 61.09 107 ASN A O 1
ATOM 867 N N . PRO A 1 108 ? 18.317 1.165 -4.509 1.00 68.69 108 PRO A N 1
ATOM 868 C CA . PRO A 1 108 ? 17.523 2.334 -4.160 1.00 68.69 108 PRO A CA 1
ATOM 869 C C . PRO A 1 108 ? 16.072 2.241 -4.645 1.00 68.69 108 PRO A C 1
ATOM 871 O O . PRO A 1 108 ? 15.780 1.986 -5.819 1.00 68.69 108 PRO A O 1
ATOM 874 N N . ILE A 1 109 ? 15.145 2.580 -3.749 1.00 76.94 109 ILE A N 1
ATOM 875 C CA . ILE A 1 109 ? 13.768 2.923 -4.113 1.00 76.94 109 ILE A CA 1
ATOM 876 C C . ILE A 1 109 ? 13.812 4.324 -4.725 1.00 76.94 109 ILE A C 1
ATOM 878 O O . ILE A 1 109 ? 13.968 5.319 -4.026 1.00 76.94 109 ILE A O 1
ATOM 882 N N . ASN A 1 110 ? 13.724 4.398 -6.053 1.00 73.06 110 ASN A N 1
ATOM 883 C CA . ASN A 1 110 ? 13.907 5.636 -6.824 1.00 73.06 110 ASN A CA 1
ATOM 884 C C . ASN A 1 110 ? 12.714 5.990 -7.732 1.00 73.06 110 ASN A C 1
ATOM 886 O O . ASN A 1 110 ? 12.825 6.837 -8.619 1.00 73.06 110 ASN A O 1
ATOM 890 N N . GLY A 1 111 ? 11.570 5.330 -7.533 1.00 82.44 111 GLY A N 1
ATOM 891 C CA . GLY A 1 111 ? 10.327 5.593 -8.258 1.00 82.44 111 GLY A CA 1
ATOM 892 C C . GLY A 1 111 ? 9.337 6.413 -7.435 1.00 82.44 111 GLY A C 1
ATOM 893 O O . GLY A 1 111 ? 9.191 6.201 -6.238 1.00 82.44 111 GLY A O 1
ATOM 894 N N . PHE A 1 112 ? 8.611 7.323 -8.077 1.00 86.19 112 PHE A N 1
ATOM 895 C CA . PHE A 1 112 ? 7.469 8.009 -7.476 1.00 86.19 112 PHE A CA 1
ATOM 896 C C . PHE A 1 112 ? 6.174 7.221 -7.754 1.00 86.19 112 PHE A C 1
ATOM 898 O O . PHE A 1 112 ? 5.960 6.829 -8.902 1.00 86.19 112 PHE A O 1
ATOM 905 N N . PRO A 1 113 ? 5.267 7.029 -6.783 1.00 91.44 113 PRO A N 1
ATOM 906 C CA . PRO A 1 113 ? 5.272 7.586 -5.428 1.00 91.44 113 PRO A CA 1
ATOM 907 C C . PRO A 1 113 ? 6.021 6.748 -4.378 1.00 91.44 113 PRO A C 1
ATOM 909 O O . PRO A 1 113 ? 6.017 7.138 -3.218 1.00 91.44 113 PRO A O 1
ATOM 912 N N . ALA A 1 114 ? 6.670 5.633 -4.729 1.00 89.31 114 ALA A N 1
ATOM 913 C CA . ALA A 1 114 ? 7.357 4.775 -3.753 1.00 89.31 114 ALA A CA 1
ATOM 914 C C . ALA A 1 114 ? 8.359 5.515 -2.849 1.00 89.31 114 ALA A C 1
ATOM 916 O O . ALA A 1 114 ? 8.451 5.207 -1.660 1.00 89.31 114 ALA A O 1
ATOM 917 N N . THR A 1 115 ? 9.046 6.533 -3.378 1.00 87.00 115 THR A N 1
ATOM 918 C CA . THR A 1 115 ? 9.927 7.416 -2.600 1.00 87.00 115 THR A CA 1
ATOM 919 C C . THR A 1 115 ? 9.200 8.179 -1.493 1.00 87.00 115 THR A C 1
ATOM 921 O O . THR A 1 115 ? 9.802 8.460 -0.469 1.00 87.00 115 THR A O 1
ATOM 924 N N . GLU A 1 116 ? 7.920 8.522 -1.671 1.00 85.38 116 GLU A N 1
ATOM 925 C CA . GLU A 1 116 ? 7.128 9.226 -0.652 1.00 85.38 116 GLU A CA 1
ATOM 926 C C . GLU A 1 116 ? 6.844 8.316 0.555 1.00 85.38 116 GLU A C 1
ATOM 928 O O . GLU A 1 116 ? 6.890 8.776 1.691 1.00 85.38 116 GLU A O 1
ATOM 933 N N . GLY A 1 117 ? 6.631 7.013 0.333 1.00 83.62 117 GLY A N 1
ATOM 934 C CA . GLY A 1 117 ? 6.362 6.057 1.414 1.00 83.62 117 GLY A CA 1
ATOM 935 C C . GLY A 1 117 ? 7.590 5.595 2.198 1.00 83.62 117 GLY A C 1
ATOM 936 O O . GLY A 1 117 ? 7.426 5.046 3.282 1.00 83.62 117 GLY A O 1
ATOM 937 N N . VAL A 1 118 ? 8.803 5.855 1.699 1.00 81.81 118 VAL A N 1
ATOM 938 C CA . VAL A 1 118 ? 10.068 5.568 2.410 1.00 81.81 118 VAL A CA 1
ATOM 939 C C . VAL A 1 118 ? 10.743 6.809 2.988 1.00 81.81 118 VAL A C 1
ATOM 941 O O . VAL A 1 118 ? 11.861 6.724 3.506 1.00 81.81 118 VAL A O 1
ATOM 944 N N . LYS A 1 119 ? 10.071 7.964 2.928 1.00 78.62 119 LYS A N 1
ATOM 945 C CA . LYS A 1 119 ? 10.452 9.120 3.740 1.00 78.62 119 LYS A CA 1
ATOM 946 C C . LYS A 1 119 ? 10.386 8.745 5.218 1.00 78.62 119 LYS A C 1
ATOM 948 O O . LYS A 1 119 ? 9.579 7.899 5.615 1.00 78.62 119 LYS A O 1
ATOM 953 N N . ARG A 1 120 ? 11.254 9.367 6.023 1.00 67.75 120 ARG A N 1
ATOM 954 C CA . ARG A 1 120 ? 11.254 9.187 7.478 1.00 67.75 120 ARG A CA 1
ATOM 955 C C . ARG A 1 120 ? 9.839 9.452 7.989 1.00 67.75 120 ARG A C 1
ATOM 957 O O . ARG A 1 120 ? 9.208 10.432 7.602 1.00 67.75 120 ARG A O 1
ATOM 964 N N . LEU A 1 121 ? 9.331 8.519 8.786 1.00 62.38 121 LEU A N 1
ATOM 965 C CA . LEU A 1 121 ? 8.016 8.644 9.390 1.00 62.38 121 LEU A CA 1
ATOM 966 C C . LEU A 1 121 ? 8.179 9.609 10.557 1.00 62.38 121 LEU A C 1
ATOM 968 O O . LEU A 1 121 ? 8.629 9.214 11.627 1.00 62.38 121 LEU A O 1
ATOM 972 N N . ASP A 1 122 ? 7.916 10.877 10.298 1.00 61.47 122 ASP A N 1
ATOM 973 C CA . ASP A 1 122 ? 7.725 11.843 11.362 1.00 61.47 122 ASP A CA 1
ATOM 974 C C . ASP A 1 122 ? 6.307 11.647 11.916 1.00 61.47 122 ASP A C 1
ATOM 976 O O . ASP A 1 122 ? 5.360 11.410 11.159 1.00 61.47 122 ASP A O 1
ATOM 980 N N . LEU A 1 123 ? 6.168 11.686 13.240 1.00 51.66 123 LEU A N 1
ATOM 981 C CA . LEU A 1 123 ? 4.866 11.628 13.900 1.00 51.66 123 LEU A CA 1
ATOM 982 C C . LEU A 1 123 ? 4.019 12.860 13.539 1.00 51.66 123 LEU A C 1
ATOM 984 O O . LEU A 1 123 ? 2.791 12.778 13.559 1.00 51.66 123 LEU A O 1
ATOM 988 N N . GLU A 1 124 ? 4.662 13.967 13.152 1.00 53.34 124 GLU A N 1
ATOM 989 C CA . GLU A 1 124 ? 3.993 15.215 12.787 1.00 53.34 124 GLU A CA 1
ATOM 990 C C . GLU A 1 124 ? 3.457 15.226 11.348 1.00 53.34 124 GLU A C 1
ATOM 992 O O . GLU A 1 124 ? 2.430 15.857 11.082 1.00 53.34 124 GLU A O 1
ATOM 997 N N . THR A 1 125 ? 4.094 14.508 10.408 1.00 59.06 125 THR A N 1
ATOM 998 C CA . THR A 1 125 ? 3.629 14.467 9.013 1.00 59.06 125 THR A CA 1
ATOM 999 C C . THR A 1 125 ? 2.904 13.164 8.677 1.00 59.06 125 THR A C 1
ATOM 1001 O O . THR A 1 125 ? 3.490 12.077 8.674 1.00 59.06 125 THR A O 1
ATOM 1004 N N . PRO A 1 126 ? 1.611 13.236 8.313 1.00 65.31 126 PRO A N 1
ATOM 1005 C CA . PRO A 1 126 ? 0.855 12.049 7.965 1.00 65.31 126 PRO A CA 1
ATOM 1006 C C . PRO A 1 126 ? 1.371 11.460 6.650 1.00 65.31 126 PRO A C 1
ATOM 1008 O O . PRO A 1 126 ? 1.076 11.939 5.556 1.00 65.31 126 PRO A O 1
ATOM 1011 N N . ASN A 1 127 ? 2.138 10.378 6.750 1.00 81.38 127 ASN A N 1
ATOM 1012 C CA . ASN A 1 127 ? 2.498 9.575 5.593 1.00 81.38 127 ASN A CA 1
ATOM 1013 C C . ASN A 1 127 ? 1.303 8.676 5.232 1.00 81.38 127 ASN A C 1
ATOM 1015 O O . ASN A 1 127 ? 0.916 7.815 6.017 1.00 81.38 127 ASN A O 1
ATOM 1019 N N . TYR A 1 128 ? 0.697 8.874 4.063 1.00 89.19 128 TYR A N 1
ATOM 1020 C CA . TYR A 1 128 ? -0.430 8.056 3.591 1.00 89.19 128 TYR A CA 1
ATOM 1021 C C . TYR A 1 128 ? 0.013 6.877 2.721 1.00 89.19 128 TYR A C 1
ATOM 1023 O O . TYR A 1 128 ? -0.836 6.185 2.166 1.00 89.19 128 TYR A O 1
ATOM 1031 N N . PHE A 1 129 ? 1.318 6.659 2.568 1.00 92.88 129 PHE A N 1
ATOM 1032 C CA . PHE A 1 129 ? 1.883 5.628 1.714 1.00 92.88 129 PHE A CA 1
ATOM 1033 C C . PHE A 1 129 ? 2.466 4.480 2.535 1.00 92.88 129 PHE A C 1
ATOM 1035 O O . PHE A 1 129 ? 3.102 4.669 3.573 1.00 92.88 129 PHE A O 1
ATOM 1042 N N . VAL A 1 130 ? 2.279 3.277 2.010 1.00 93.94 130 VAL A N 1
ATOM 1043 C CA . VAL A 1 130 ? 2.948 2.053 2.432 1.00 93.94 130 VAL A CA 1
ATOM 1044 C C . VAL A 1 130 ? 3.727 1.549 1.228 1.00 93.94 130 VAL A C 1
ATOM 1046 O O . VAL A 1 130 ? 3.141 1.047 0.267 1.00 93.94 130 VAL A O 1
ATOM 1049 N N . THR A 1 131 ? 5.045 1.738 1.250 1.00 93.44 131 THR A N 1
ATOM 1050 C CA . THR A 1 131 ? 5.935 1.211 0.210 1.00 93.44 131 THR A CA 1
ATOM 1051 C C . THR A 1 131 ? 6.311 -0.224 0.537 1.00 93.44 131 THR A C 1
ATOM 1053 O O . THR A 1 131 ? 6.682 -0.522 1.670 1.00 93.44 131 THR A O 1
ATOM 1056 N N . VAL A 1 132 ? 6.212 -1.102 -0.459 1.00 93.31 132 VAL A N 1
ATOM 1057 C CA . VAL A 1 132 ? 6.280 -2.553 -0.264 1.00 93.31 132 VAL A CA 1
ATOM 1058 C C . VAL A 1 132 ? 7.444 -3.170 -1.031 1.00 93.31 132 VAL A C 1
ATOM 1060 O O . VAL A 1 132 ? 7.554 -3.016 -2.251 1.00 93.31 132 VAL A O 1
ATOM 1063 N N . GLY A 1 133 ? 8.296 -3.895 -0.309 1.00 91.75 133 GLY A N 1
ATOM 1064 C CA . GLY A 1 133 ? 9.350 -4.739 -0.863 1.00 91.75 133 GLY A CA 1
ATOM 1065 C C . GLY A 1 133 ? 8.810 -6.024 -1.464 1.00 91.75 133 GLY A C 1
ATOM 1066 O O . GLY A 1 133 ? 7.648 -6.382 -1.282 1.00 91.75 133 GLY A O 1
ATOM 1067 N N . GLY A 1 134 ? 9.662 -6.738 -2.189 1.00 91.12 134 GLY A N 1
ATOM 1068 C CA . GLY A 1 134 ? 9.252 -7.958 -2.865 1.00 91.12 134 GLY A CA 1
ATOM 1069 C C . GLY A 1 134 ? 10.175 -9.115 -2.564 1.00 91.12 134 GLY A C 1
ATOM 1070 O O . GLY A 1 134 ? 11.398 -8.999 -2.678 1.00 91.12 134 GLY A O 1
ATOM 1071 N N . VAL A 1 135 ? 9.559 -10.228 -2.199 1.00 89.81 135 VAL A N 1
ATOM 1072 C CA . VAL A 1 135 ? 10.258 -11.406 -1.712 1.00 89.81 135 VAL A CA 1
ATOM 1073 C C . VAL A 1 135 ? 9.857 -12.655 -2.482 1.00 89.81 135 VAL A C 1
ATOM 1075 O O . VAL A 1 135 ? 8.796 -12.688 -3.114 1.00 89.81 135 VAL A O 1
ATOM 1078 N N . GLU A 1 136 ? 10.723 -13.661 -2.484 1.00 87.62 136 GLU A N 1
ATOM 1079 C CA . GLU A 1 136 ? 10.411 -14.954 -3.088 1.00 87.62 136 GLU A CA 1
ATOM 1080 C C . GLU A 1 136 ? 9.338 -15.689 -2.273 1.00 87.62 136 GLU A C 1
ATOM 1082 O O . GLU A 1 136 ? 9.196 -15.449 -1.082 1.00 87.62 136 GLU A O 1
ATOM 1087 N N . THR A 1 137 ? 8.534 -16.549 -2.895 1.00 85.44 137 THR A N 1
ATOM 1088 C CA . THR A 1 137 ? 7.496 -17.327 -2.188 1.00 85.44 137 THR A CA 1
ATOM 1089 C C . THR A 1 137 ? 8.039 -18.579 -1.506 1.00 85.44 137 THR A C 1
ATOM 1091 O O . THR A 1 137 ? 7.442 -19.040 -0.541 1.00 85.44 137 THR A O 1
ATOM 1094 N N . THR A 1 138 ? 9.147 -19.140 -2.001 1.00 83.44 138 THR A N 1
ATOM 1095 C CA . THR A 1 138 ? 9.698 -20.414 -1.514 1.00 83.44 138 THR A CA 1
ATOM 1096 C C . THR A 1 138 ? 10.738 -20.212 -0.423 1.00 83.44 138 THR A C 1
ATOM 1098 O O . THR A 1 138 ? 10.536 -20.642 0.704 1.00 83.44 138 THR A O 1
ATOM 1101 N N . SER A 1 139 ? 11.843 -19.531 -0.740 1.00 81.94 139 SER A N 1
ATOM 1102 C CA . SER A 1 139 ? 12.910 -19.253 0.235 1.00 81.94 139 SER A CA 1
ATOM 1103 C C . SER A 1 139 ? 12.528 -18.150 1.218 1.00 81.94 139 SER A C 1
ATOM 1105 O O . SER A 1 139 ? 13.291 -17.794 2.112 1.00 81.94 139 SER A O 1
ATOM 1107 N N . TRP A 1 140 ? 11.407 -17.491 0.938 1.00 82.50 140 TRP A N 1
ATOM 1108 C CA . TRP A 1 140 ? 11.092 -16.157 1.385 1.00 82.50 140 TRP A CA 1
ATOM 1109 C C . TRP A 1 140 ? 12.144 -15.125 1.000 1.00 82.50 140 TRP A C 1
ATOM 1111 O O . TRP A 1 140 ? 11.779 -13.982 0.964 1.00 82.50 140 TRP A O 1
ATOM 1121 N N . GLY A 1 141 ? 13.392 -15.409 0.629 1.00 79.56 141 GLY A N 1
ATOM 1122 C CA . GLY A 1 141 ? 14.495 -14.468 0.386 1.00 79.56 141 GLY A CA 1
ATOM 1123 C C . GLY A 1 141 ? 14.156 -13.144 -0.319 1.00 79.56 141 GLY A C 1
ATOM 1124 O O . GLY A 1 141 ? 13.239 -13.042 -1.139 1.00 79.56 141 GLY A O 1
ATOM 1125 N N . ASN A 1 142 ? 14.920 -12.097 0.005 1.00 79.50 142 ASN A N 1
ATOM 1126 C CA . ASN A 1 142 ? 14.840 -10.827 -0.717 1.00 79.50 142 ASN A CA 1
ATOM 1127 C C . ASN A 1 142 ? 14.999 -11.094 -2.214 1.00 79.50 142 ASN A C 1
ATOM 1129 O O . ASN A 1 142 ? 15.907 -11.815 -2.623 1.00 79.50 142 ASN A O 1
ATOM 1133 N N . TYR A 1 143 ? 14.108 -10.528 -3.025 1.00 82.12 143 TYR A N 1
ATOM 1134 C CA . TYR A 1 143 ? 14.173 -10.660 -4.479 1.00 82.12 143 TYR A CA 1
ATOM 1135 C C . TYR A 1 143 ? 14.238 -9.289 -5.146 1.00 82.12 143 TYR A C 1
ATOM 1137 O O . TYR A 1 143 ? 15.062 -9.058 -6.026 1.00 82.12 143 TYR A O 1
ATOM 1145 N N . TYR A 1 144 ? 13.427 -8.344 -4.679 1.00 85.00 144 TYR A N 1
ATOM 1146 C CA . TYR A 1 144 ? 13.406 -6.968 -5.169 1.00 85.00 144 TYR A CA 1
ATOM 1147 C C . TYR A 1 144 ? 14.100 -5.999 -4.211 1.00 85.00 144 TYR A C 1
ATOM 1149 O O . TYR A 1 144 ? 14.615 -6.404 -3.172 1.00 85.00 144 TYR A O 1
ATOM 1157 N N . GLN A 1 145 ? 14.135 -4.718 -4.586 1.00 78.06 145 GLN A N 1
ATOM 1158 C CA . GLN A 1 145 ? 14.851 -3.670 -3.862 1.00 78.06 145 GLN A CA 1
ATOM 1159 C C . GLN A 1 145 ? 14.619 -3.676 -2.355 1.00 78.06 145 GLN A C 1
ATOM 1161 O O . GLN A 1 145 ? 13.490 -3.802 -1.876 1.00 78.06 145 GLN A O 1
ATOM 1166 N N . THR A 1 146 ? 15.710 -3.438 -1.638 1.00 75.25 146 THR A N 1
ATOM 1167 C CA . THR A 1 146 ? 15.752 -3.244 -0.194 1.00 75.25 146 THR A CA 1
ATOM 1168 C C . THR A 1 146 ? 16.110 -1.789 0.088 1.00 75.25 146 THR A C 1
ATOM 1170 O O . THR A 1 146 ? 16.802 -1.149 -0.698 1.00 75.25 146 THR A O 1
ATOM 1173 N N . HIS A 1 147 ? 15.623 -1.226 1.188 1.00 76.81 147 HIS A N 1
ATOM 1174 C CA . HIS A 1 147 ? 15.960 0.140 1.588 1.00 76.81 147 HIS A CA 1
ATOM 1175 C C . HIS A 1 147 ? 15.840 0.259 3.104 1.00 76.81 147 HIS A C 1
ATOM 1177 O O . HIS A 1 147 ? 14.933 -0.329 3.686 1.00 76.81 147 HIS A O 1
ATOM 1183 N N . ARG A 1 148 ? 16.694 1.060 3.754 1.00 74.94 148 ARG A N 1
ATOM 1184 C CA . ARG A 1 148 ? 16.699 1.194 5.227 1.00 74.94 148 ARG A CA 1
ATOM 1185 C C . ARG A 1 148 ? 15.347 1.598 5.828 1.00 74.94 148 ARG A C 1
ATOM 1187 O O . ARG A 1 148 ? 15.011 1.177 6.930 1.00 74.94 148 ARG A O 1
ATOM 1194 N N . ASN A 1 149 ? 14.574 2.401 5.096 1.00 78.69 149 ASN A N 1
ATOM 1195 C CA . ASN A 1 149 ? 13.246 2.874 5.510 1.00 78.69 149 ASN A CA 1
ATOM 1196 C C . ASN A 1 149 ? 12.095 2.021 4.955 1.00 78.69 149 ASN A C 1
ATOM 1198 O O . ASN A 1 149 ? 10.932 2.379 5.130 1.00 78.69 149 ASN A O 1
ATOM 1202 N N . LEU A 1 150 ? 12.395 0.934 4.241 1.00 83.75 150 LEU A N 1
ATOM 1203 C CA . LEU A 1 150 ? 11.384 -0.019 3.810 1.00 83.75 150 LEU A CA 1
ATOM 1204 C C . LEU A 1 150 ? 11.028 -0.914 4.996 1.00 83.75 150 LEU A C 1
ATOM 1206 O O . LEU A 1 150 ? 11.879 -1.630 5.509 1.00 83.75 150 LEU A O 1
ATOM 1210 N N . ARG A 1 151 ? 9.774 -0.843 5.440 1.00 86.50 151 ARG A N 1
ATOM 1211 C CA . ARG A 1 151 ? 9.321 -1.489 6.685 1.00 86.50 151 ARG A CA 1
ATOM 1212 C C . ARG A 1 151 ? 8.644 -2.830 6.474 1.00 86.50 151 ARG A C 1
ATOM 1214 O O . ARG A 1 151 ? 8.388 -3.539 7.430 1.00 86.50 151 ARG A O 1
ATOM 1221 N N . VAL A 1 152 ? 8.275 -3.131 5.234 1.00 91.50 152 VAL A N 1
ATOM 1222 C CA . VAL A 1 152 ? 7.461 -4.297 4.933 1.00 91.50 152 VAL A CA 1
ATOM 1223 C C . VAL A 1 152 ? 7.755 -4.821 3.537 1.00 91.50 152 VAL A C 1
ATOM 1225 O O . VAL A 1 152 ? 7.910 -4.060 2.577 1.00 91.50 152 VAL A O 1
ATOM 1228 N N . SER A 1 153 ? 7.787 -6.140 3.428 1.00 92.94 153 SER A N 1
ATOM 1229 C CA . SER A 1 153 ? 7.857 -6.880 2.177 1.00 92.94 153 SER A CA 1
ATOM 1230 C C . SER A 1 153 ? 6.720 -7.889 2.084 1.00 92.94 153 SER A C 1
ATOM 1232 O O . SER A 1 153 ? 6.160 -8.321 3.090 1.00 92.94 153 SER A O 1
ATOM 1234 N N . ALA A 1 154 ? 6.368 -8.274 0.862 1.00 94.62 154 ALA A N 1
ATOM 1235 C CA . ALA A 1 154 ? 5.374 -9.312 0.620 1.00 94.62 154 ALA A CA 1
ATOM 1236 C C . ALA A 1 154 ? 5.766 -10.184 -0.584 1.00 94.62 154 ALA A C 1
ATOM 1238 O O . ALA A 1 154 ? 6.598 -9.761 -1.400 1.00 94.62 154 ALA A O 1
ATOM 1239 N N . PRO A 1 155 ? 5.192 -11.397 -0.701 1.00 93.75 155 PRO A N 1
ATOM 1240 C CA . PRO A 1 155 ? 5.412 -12.276 -1.841 1.00 93.75 155 PRO A CA 1
ATOM 1241 C C . PRO A 1 155 ? 5.285 -11.547 -3.178 1.00 93.75 155 PRO A C 1
ATOM 1243 O O . PRO A 1 155 ? 4.283 -10.887 -3.456 1.00 93.75 155 PRO A O 1
ATOM 1246 N N . ALA A 1 156 ? 6.321 -11.672 -4.003 1.00 92.06 156 ALA A N 1
ATOM 1247 C CA . ALA A 1 156 ? 6.445 -10.973 -5.276 1.00 92.06 156 ALA A CA 1
ATOM 1248 C C . ALA A 1 156 ? 6.917 -11.868 -6.424 1.00 92.06 156 ALA A C 1
ATOM 1250 O O . ALA A 1 156 ? 6.970 -11.394 -7.556 1.00 92.06 156 ALA A O 1
ATOM 1251 N N . VAL A 1 157 ? 7.303 -13.115 -6.156 1.00 89.94 157 VAL A N 1
ATOM 1252 C CA . VAL A 1 157 ? 7.826 -14.056 -7.154 1.00 89.94 157 VAL A CA 1
ATOM 1253 C C . VAL A 1 157 ? 6.919 -15.270 -7.206 1.00 89.94 157 VAL A C 1
ATOM 1255 O O . VAL A 1 157 ? 6.475 -15.746 -6.168 1.00 89.94 157 VAL A O 1
ATOM 1258 N N . ASP A 1 158 ? 6.649 -15.751 -8.416 1.00 89.06 158 ASP A N 1
ATOM 1259 C CA . ASP A 1 158 ? 5.825 -16.933 -8.673 1.00 89.06 158 ASP A CA 1
ATOM 1260 C C . ASP A 1 158 ? 4.456 -16.847 -7.980 1.00 89.06 158 ASP A C 1
ATOM 1262 O O . ASP A 1 158 ? 3.940 -17.801 -7.404 1.00 89.06 158 ASP A O 1
ATOM 1266 N N . ILE A 1 159 ? 3.859 -15.654 -8.057 1.00 88.44 159 ILE A N 1
ATOM 1267 C CA . ILE A 1 159 ? 2.509 -15.393 -7.564 1.00 88.44 159 ILE A CA 1
ATOM 1268 C C . ILE A 1 159 ? 1.520 -15.919 -8.589 1.00 88.44 159 ILE A C 1
ATOM 1270 O O . ILE A 1 159 ? 1.598 -15.570 -9.765 1.00 88.44 159 ILE A O 1
ATOM 1274 N N . LEU A 1 160 ? 0.576 -16.741 -8.147 1.00 87.06 160 LEU A N 1
ATOM 1275 C CA . LEU A 1 160 ? -0.488 -17.240 -9.002 1.00 87.06 160 LEU A CA 1
ATOM 1276 C C . LEU A 1 160 ? -1.593 -16.187 -9.130 1.00 87.06 160 LEU A C 1
ATOM 1278 O O . LEU A 1 160 ? -2.213 -15.811 -8.137 1.00 87.06 160 LEU A O 1
ATOM 1282 N N . VAL A 1 161 ? -1.860 -15.726 -10.352 1.00 85.38 161 VAL A N 1
ATOM 1283 C CA . VAL A 1 161 ? -2.910 -14.735 -10.634 1.00 85.38 161 VAL A CA 1
ATOM 1284 C C . VAL A 1 161 ? -3.822 -15.191 -11.772 1.00 85.38 161 VAL A C 1
ATOM 1286 O O . VAL A 1 161 ? -3.372 -15.914 -12.666 1.00 85.38 161 VAL A O 1
ATOM 1289 N N . PRO A 1 162 ? -5.103 -14.777 -11.773 1.00 82.88 162 PRO A N 1
ATOM 1290 C CA . PRO A 1 162 ? -5.961 -14.967 -12.933 1.00 82.88 162 PRO A CA 1
ATOM 1291 C C . PRO A 1 162 ? -5.431 -14.134 -14.105 1.00 82.88 162 PRO A C 1
ATOM 1293 O O . PRO A 1 162 ? -5.134 -12.946 -13.958 1.00 82.88 162 PRO A O 1
ATOM 1296 N N . LEU A 1 163 ? -5.322 -14.752 -15.276 1.00 76.62 163 LEU A N 1
ATOM 1297 C CA . LEU A 1 163 ? -4.958 -14.084 -16.517 1.00 76.62 163 LEU A CA 1
ATOM 1298 C C . LEU A 1 163 ? -6.221 -13.624 -17.249 1.00 76.62 163 LEU A C 1
ATOM 1300 O O . LEU A 1 163 ? -7.257 -14.293 -17.202 1.00 76.62 163 LEU A O 1
ATOM 1304 N N . PRO A 1 164 ? -6.161 -12.483 -17.950 1.00 69.38 164 PRO A N 1
ATOM 1305 C CA . PRO A 1 164 ? -7.267 -12.062 -18.793 1.00 69.38 164 PRO A CA 1
ATOM 1306 C C . PRO A 1 164 ? -7.504 -13.088 -19.910 1.00 69.38 164 PRO A C 1
ATOM 1308 O O . PRO A 1 164 ? -6.562 -13.591 -20.519 1.00 69.38 164 PRO A O 1
ATOM 1311 N N . ALA A 1 165 ? -8.777 -13.348 -20.222 1.00 61.78 165 ALA A N 1
ATOM 1312 C CA . ALA A 1 165 ? -9.168 -14.244 -21.315 1.00 61.78 165 ALA A CA 1
ATOM 1313 C C . ALA A 1 165 ? -8.673 -13.760 -22.694 1.00 61.78 165 ALA A C 1
ATOM 1315 O O . ALA A 1 165 ? -8.491 -14.557 -23.610 1.00 61.78 165 ALA A O 1
ATOM 1316 N N . SER A 1 166 ? -8.441 -12.452 -22.841 1.00 57.25 166 SER A N 1
ATOM 1317 C CA . SER A 1 166 ? -7.804 -11.846 -24.007 1.00 57.25 166 SER A CA 1
ATOM 1318 C C . SER A 1 166 ? -6.343 -11.537 -23.697 1.00 57.25 166 SER A C 1
ATOM 1320 O O . SER A 1 166 ? -6.060 -10.773 -22.769 1.00 57.25 166 SER A O 1
ATOM 1322 N N . SER A 1 167 ? -5.418 -12.062 -24.499 1.00 51.25 167 SER A N 1
ATOM 1323 C CA . SER A 1 167 ? -4.039 -11.586 -24.483 1.00 51.25 167 SER A CA 1
ATOM 1324 C C . SER A 1 167 ? -4.019 -10.081 -24.765 1.00 51.25 167 SER A C 1
ATOM 1326 O O . SER A 1 167 ? -4.669 -9.595 -25.696 1.00 51.25 167 SER A O 1
ATOM 1328 N N . PHE A 1 168 ? -3.280 -9.329 -23.948 1.00 50.28 168 PHE A N 1
ATOM 1329 C CA . PHE A 1 168 ? -2.898 -7.967 -24.310 1.00 50.28 168 PHE A CA 1
ATOM 1330 C C . PHE A 1 168 ? -2.220 -7.994 -25.686 1.00 50.28 168 PHE A C 1
ATOM 1332 O O . PHE A 1 168 ? -1.636 -9.008 -26.084 1.00 50.28 168 PHE A O 1
ATOM 1339 N N . HIS A 1 169 ? -2.357 -6.909 -26.449 1.00 44.56 169 HIS A N 1
ATOM 1340 C CA . HIS A 1 169 ? -1.831 -6.838 -27.811 1.00 44.56 169 HIS A CA 1
ATOM 1341 C C . HIS A 1 169 ? -0.369 -7.302 -27.837 1.00 44.56 169 HIS A C 1
ATOM 1343 O O . HIS A 1 169 ? 0.419 -6.883 -27.001 1.00 44.56 169 HIS A O 1
ATOM 1349 N N . SER A 1 170 ? 0.036 -8.101 -28.826 1.00 41.44 170 SER A N 1
ATOM 1350 C CA . SER A 1 170 ? 1.390 -8.689 -28.917 1.00 41.44 170 SER A CA 1
ATOM 1351 C C . SER A 1 170 ? 2.552 -7.675 -28.931 1.00 41.44 170 SER A C 1
ATOM 1353 O O . SER A 1 170 ? 3.715 -8.057 -28.840 1.00 41.44 170 SER A O 1
ATOM 1355 N N . ARG A 1 171 ? 2.249 -6.374 -29.051 1.00 40.00 171 ARG A N 1
ATOM 1356 C CA . ARG A 1 171 ? 3.190 -5.241 -28.972 1.00 40.00 171 ARG A CA 1
ATOM 1357 C C . ARG A 1 171 ? 3.241 -4.562 -27.597 1.00 40.00 171 ARG A C 1
ATOM 1359 O O . ARG A 1 171 ? 4.141 -3.761 -27.346 1.00 40.00 171 ARG A O 1
ATOM 1366 N N . GLU A 1 172 ? 2.278 -4.833 -26.728 1.00 44.09 172 GLU A N 1
ATOM 1367 C CA . GLU A 1 172 ? 2.253 -4.402 -25.336 1.00 44.09 172 GLU A CA 1
ATOM 1368 C C . GLU A 1 172 ? 3.009 -5.457 -24.541 1.00 44.09 172 GLU A C 1
ATOM 1370 O O . GLU A 1 172 ? 2.405 -6.430 -24.126 1.00 44.09 172 GLU A O 1
ATOM 1375 N N . LEU A 1 173 ? 4.338 -5.283 -24.466 1.00 42.62 173 LEU A N 1
ATOM 1376 C CA . LEU A 1 173 ? 5.315 -6.024 -23.655 1.00 42.62 173 LEU A CA 1
ATOM 1377 C C . LEU A 1 173 ? 4.870 -7.408 -23.186 1.00 42.62 173 LEU A C 1
ATOM 1379 O O . LEU A 1 173 ? 3.994 -7.482 -22.335 1.00 42.62 173 LEU A O 1
ATOM 1383 N N . GLU A 1 174 ? 5.595 -8.442 -23.625 1.00 40.50 174 GLU A N 1
ATOM 1384 C CA . GLU A 1 174 ? 5.735 -9.747 -22.964 1.00 40.50 174 GLU A CA 1
ATOM 1385 C C . GLU A 1 174 ? 5.455 -9.646 -21.457 1.00 40.50 174 GLU A C 1
ATOM 1387 O O . GLU A 1 174 ? 6.349 -9.377 -20.652 1.00 40.50 174 GLU A O 1
ATOM 1392 N N . LEU A 1 175 ? 4.181 -9.770 -21.081 1.00 41.53 175 LEU A N 1
ATOM 1393 C CA . LEU A 1 175 ? 3.715 -9.532 -19.727 1.00 41.53 175 LEU A CA 1
ATOM 1394 C C . LEU A 1 175 ? 4.174 -10.761 -18.967 1.00 41.53 175 LEU A C 1
ATOM 1396 O O . LEU A 1 175 ? 3.540 -11.811 -19.003 1.00 41.53 175 LEU A O 1
ATOM 1400 N N . ALA A 1 176 ? 5.377 -10.638 -18.415 1.00 43.28 176 ALA A N 1
ATOM 1401 C CA . ALA A 1 176 ? 5.976 -11.559 -17.478 1.00 43.28 176 ALA A CA 1
ATOM 1402 C C . ALA A 1 176 ? 5.837 -13.038 -17.866 1.00 43.28 176 ALA A C 1
ATOM 1404 O O . ALA A 1 176 ? 5.509 -13.796 -16.975 1.00 43.28 176 ALA A O 1
ATOM 1405 N N . ARG A 1 177 ? 6.017 -13.450 -19.143 1.00 42.09 177 ARG A N 1
ATOM 1406 C CA . ARG A 1 177 ? 5.799 -14.843 -19.620 1.00 42.09 177 ARG A CA 1
ATOM 1407 C C . ARG A 1 177 ? 4.790 -15.591 -18.738 1.00 42.09 177 ARG A C 1
ATOM 1409 O O . ARG A 1 177 ? 5.119 -16.628 -18.165 1.00 42.09 177 ARG A O 1
ATOM 1416 N N . ALA A 1 178 ? 3.590 -15.036 -18.573 1.00 44.84 178 ALA A N 1
ATOM 1417 C CA . ALA A 1 178 ? 2.540 -15.743 -17.871 1.00 44.84 178 ALA A CA 1
ATOM 1418 C C . ALA A 1 178 ? 2.081 -16.850 -18.820 1.00 44.84 178 ALA A C 1
ATOM 1420 O O . ALA A 1 178 ? 1.109 -16.712 -19.559 1.00 44.84 178 ALA A O 1
ATOM 1421 N N . GLN A 1 179 ? 2.875 -17.916 -18.913 1.00 46.09 179 GLN A N 1
ATOM 1422 C CA . GLN A 1 179 ? 2.452 -19.124 -19.579 1.00 46.09 179 GLN A CA 1
ATOM 1423 C C . GLN A 1 179 ? 1.259 -19.607 -18.765 1.00 46.09 179 GLN A C 1
ATOM 1425 O O . GLN A 1 179 ? 1.390 -19.916 -17.581 1.00 46.09 179 GLN A O 1
ATOM 1430 N N . SER A 1 180 ? 0.083 -19.616 -19.390 1.00 50.22 180 SER A N 1
ATOM 1431 C CA . SER A 1 180 ? -1.047 -20.381 -18.882 1.00 50.22 180 SER A CA 1
ATOM 1432 C C . SER A 1 180 ? -0.658 -21.853 -18.992 1.00 50.22 180 SER A C 1
ATOM 1434 O O . SER A 1 180 ? -0.915 -22.513 -19.992 1.00 50.22 180 SER A O 1
ATOM 1436 N N . THR A 1 181 ? 0.087 -22.339 -18.004 1.00 50.72 181 THR A N 1
ATOM 1437 C CA . THR A 1 181 ? 0.402 -23.761 -17.835 1.00 50.72 181 THR A CA 1
ATOM 1438 C C . THR A 1 181 ? -0.637 -24.450 -16.960 1.00 50.72 181 THR A C 1
ATOM 1440 O O . THR A 1 181 ? -0.659 -25.676 -16.894 1.00 50.72 181 THR A O 1
ATOM 1443 N N . LEU A 1 182 ? -1.508 -23.676 -16.302 1.00 54.81 182 LEU A N 1
ATOM 1444 C CA . LEU A 1 182 ? -2.480 -24.169 -15.338 1.00 54.81 182 LEU A CA 1
ATOM 1445 C C . LEU A 1 182 ? -3.912 -24.099 -15.895 1.00 54.81 182 LEU A C 1
ATOM 1447 O O . LEU A 1 182 ? -4.302 -23.076 -16.475 1.00 54.81 182 LEU A O 1
ATOM 1451 N N . PRO A 1 183 ? -4.718 -25.162 -15.710 1.00 54.81 183 PRO A N 1
ATOM 1452 C CA . PRO A 1 183 ? -6.124 -25.160 -16.094 1.00 54.81 183 PRO A CA 1
ATOM 1453 C C . PRO A 1 183 ? -6.881 -24.039 -15.364 1.00 54.81 183 PRO A C 1
ATOM 1455 O O . PRO A 1 183 ? -6.657 -23.791 -14.182 1.00 54.81 183 PRO A O 1
ATOM 1458 N N . GLY A 1 184 ? -7.774 -23.343 -16.076 1.00 66.00 184 GLY A N 1
ATOM 1459 C CA . GLY A 1 184 ? -8.591 -22.254 -15.517 1.00 66.00 184 GLY A CA 1
ATOM 1460 C C . GLY A 1 184 ? -8.122 -20.829 -15.836 1.00 66.00 184 GLY A C 1
ATOM 1461 O O . GLY A 1 184 ? -8.712 -19.884 -15.327 1.00 66.00 184 GLY A O 1
ATOM 1462 N N . GLY A 1 185 ? -7.105 -20.650 -16.688 1.00 75.38 185 GLY A N 1
ATOM 1463 C CA . GLY A 1 185 ? -6.676 -19.317 -17.132 1.00 75.38 185 GLY A CA 1
ATOM 1464 C C . GLY A 1 185 ? -5.845 -18.562 -16.095 1.00 75.38 185 GLY A C 1
ATOM 1465 O O . GLY A 1 185 ? -5.886 -17.340 -16.054 1.00 75.38 185 GLY A O 1
ATOM 1466 N N . TYR A 1 186 ? -5.097 -19.274 -15.254 1.00 81.25 186 TYR A N 1
ATOM 1467 C CA . TYR A 1 186 ? -4.158 -18.685 -14.300 1.00 81.25 186 TYR A CA 1
ATOM 1468 C C . TYR A 1 186 ? -2.727 -18.704 -14.846 1.00 81.25 186 TYR A C 1
ATOM 1470 O O . TYR A 1 186 ? -2.395 -19.501 -15.729 1.00 81.25 186 TYR A O 1
ATOM 1478 N N . GLY A 1 187 ? -1.876 -17.838 -14.301 1.00 81.44 187 GLY A N 1
ATOM 1479 C CA . GLY A 1 187 ? -0.454 -17.781 -14.619 1.00 81.44 187 GLY A CA 1
ATOM 1480 C C . GLY A 1 187 ? 0.378 -17.313 -13.438 1.00 81.44 187 GLY A C 1
ATOM 1481 O O . GLY A 1 187 ? -0.120 -16.640 -12.535 1.00 81.44 187 GLY A O 1
ATOM 1482 N N . LEU A 1 188 ? 1.655 -17.683 -13.465 1.00 83.69 188 LEU A N 1
ATOM 1483 C CA . LEU A 1 188 ? 2.641 -17.216 -12.501 1.00 83.69 188 LEU A CA 1
ATOM 1484 C C . LEU A 1 188 ? 3.217 -15.882 -12.963 1.00 83.69 188 LEU A C 1
ATOM 1486 O O . LEU A 1 188 ? 3.568 -15.714 -14.132 1.00 83.69 188 LEU A O 1
ATOM 1490 N N . VAL A 1 189 ? 3.315 -14.936 -12.038 1.00 85.75 189 VAL A N 1
ATOM 1491 C CA . VAL A 1 189 ? 3.820 -13.588 -12.298 1.00 85.75 189 VAL A CA 1
ATOM 1492 C C . VAL A 1 189 ? 4.850 -13.177 -11.257 1.00 85.75 189 VAL A C 1
ATOM 1494 O O . VAL A 1 189 ? 4.929 -13.736 -10.162 1.00 85.75 189 VAL A O 1
ATOM 1497 N N . ARG A 1 190 ? 5.663 -12.180 -11.621 1.00 87.88 190 ARG A N 1
ATOM 1498 C CA . ARG A 1 190 ? 6.732 -11.640 -10.778 1.00 87.88 190 ARG A CA 1
ATOM 1499 C C . ARG A 1 190 ? 6.691 -10.113 -10.773 1.00 87.88 190 ARG A C 1
ATOM 1501 O O . ARG A 1 190 ? 6.480 -9.498 -11.818 1.00 87.88 190 ARG A O 1
ATOM 1508 N N . GLY A 1 191 ? 6.888 -9.500 -9.610 1.00 88.81 191 GLY A N 1
ATOM 1509 C CA . GLY A 1 191 ? 6.982 -8.050 -9.436 1.00 88.81 191 GLY A CA 1
ATOM 1510 C C . GLY A 1 191 ? 6.465 -7.565 -8.084 1.00 88.81 191 GLY A C 1
ATOM 1511 O O . GLY A 1 191 ? 5.455 -8.052 -7.582 1.00 88.81 191 GLY A O 1
ATOM 1512 N N . THR A 1 192 ? 7.082 -6.515 -7.533 1.00 90.94 192 THR A N 1
ATOM 1513 C CA . THR A 1 192 ? 6.576 -5.825 -6.323 1.00 90.94 192 THR A CA 1
ATOM 1514 C C . THR A 1 192 ? 5.174 -5.242 -6.497 1.00 90.94 192 THR A C 1
ATOM 1516 O O . THR A 1 192 ? 4.497 -4.967 -5.514 1.00 90.94 192 THR A O 1
ATOM 1519 N N . ALA A 1 193 ? 4.707 -5.078 -7.736 1.00 91.94 193 ALA A N 1
ATOM 1520 C CA . ALA A 1 193 ? 3.320 -4.754 -8.049 1.00 91.94 193 ALA A CA 1
ATOM 1521 C C . ALA A 1 193 ? 2.323 -5.741 -7.413 1.00 91.94 193 ALA A C 1
ATOM 1523 O O . ALA A 1 193 ? 1.262 -5.317 -6.957 1.00 91.94 193 ALA A O 1
ATOM 1524 N N . TYR A 1 194 ? 2.675 -7.030 -7.366 1.00 93.06 194 TYR A N 1
ATOM 1525 C CA . TYR A 1 194 ? 1.858 -8.082 -6.761 1.00 93.06 194 TYR A CA 1
ATOM 1526 C C . TYR A 1 194 ? 2.007 -8.105 -5.240 1.00 93.06 194 TYR A C 1
ATOM 1528 O O . TYR A 1 194 ? 1.010 -8.227 -4.535 1.00 93.06 194 TYR A O 1
ATOM 1536 N N . ALA A 1 195 ? 3.214 -7.846 -4.728 1.00 94.19 195 ALA A N 1
ATOM 1537 C CA . ALA A 1 195 ? 3.437 -7.635 -3.300 1.00 94.19 195 ALA A CA 1
ATOM 1538 C C . ALA A 1 195 ? 2.578 -6.478 -2.756 1.00 94.19 195 ALA A C 1
ATOM 1540 O O . ALA A 1 195 ? 1.889 -6.630 -1.750 1.00 94.19 195 ALA A O 1
ATOM 1541 N N . ALA A 1 196 ? 2.537 -5.342 -3.461 1.00 95.81 196 ALA A N 1
ATOM 1542 C CA . ALA A 1 196 ? 1.699 -4.198 -3.106 1.00 95.81 196 ALA A CA 1
ATOM 1543 C C . ALA A 1 196 ? 0.194 -4.531 -3.115 1.00 95.81 196 ALA A C 1
ATOM 1545 O O . ALA A 1 196 ? -0.563 -3.986 -2.312 1.00 95.81 196 ALA A O 1
ATOM 1546 N N . ALA A 1 197 ? -0.261 -5.434 -3.989 1.00 95.38 197 ALA A N 1
ATOM 1547 C CA . ALA A 1 197 ? -1.644 -5.907 -3.978 1.00 95.38 197 ALA A CA 1
ATOM 1548 C C . ALA A 1 197 ? -1.943 -6.759 -2.731 1.00 95.38 197 ALA A C 1
ATOM 1550 O O . ALA A 1 197 ? -2.955 -6.529 -2.069 1.00 95.38 197 ALA A O 1
ATOM 1551 N N . THR A 1 198 ? -1.037 -7.669 -2.358 1.00 95.62 198 THR A N 1
ATOM 1552 C CA . THR A 1 198 ? -1.142 -8.478 -1.130 1.00 95.62 198 THR A CA 1
ATOM 1553 C C . THR A 1 198 ? -1.230 -7.596 0.114 1.00 95.62 198 THR A C 1
ATOM 1555 O O . THR A 1 198 ? -2.140 -7.753 0.928 1.00 95.62 198 THR A O 1
ATOM 1558 N N . VAL A 1 199 ? -0.338 -6.609 0.235 1.00 97.19 199 VAL A N 1
ATOM 1559 C CA . VAL A 1 199 ? -0.344 -5.666 1.365 1.00 97.19 199 VAL A CA 1
ATOM 1560 C C . VAL A 1 199 ? -1.609 -4.808 1.383 1.00 97.19 199 VAL A C 1
ATOM 1562 O O . VAL A 1 199 ? -2.151 -4.545 2.452 1.00 97.19 199 VAL A O 1
ATOM 1565 N N . ALA A 1 200 ? -2.126 -4.403 0.220 1.00 98.00 200 ALA A N 1
ATOM 1566 C CA . ALA A 1 200 ? -3.390 -3.674 0.146 1.00 98.00 200 ALA A CA 1
ATOM 1567 C C . ALA A 1 200 ? -4.581 -4.511 0.630 1.00 98.00 200 ALA A C 1
ATOM 1569 O O . ALA A 1 200 ? -5.421 -3.995 1.367 1.00 98.00 200 ALA A O 1
ATOM 1570 N N . GLY A 1 201 ? -4.632 -5.793 0.261 1.00 97.50 201 GLY A N 1
ATOM 1571 C CA . GLY A 1 201 ? -5.635 -6.726 0.775 1.00 97.50 201 GLY A CA 1
ATOM 1572 C C . GLY A 1 201 ? -5.543 -6.883 2.292 1.00 97.50 201 GLY A C 1
ATOM 1573 O O . GLY A 1 201 ? -6.559 -6.821 2.982 1.00 97.50 201 GLY A O 1
ATOM 1574 N N . LEU A 1 202 ? -4.324 -6.997 2.822 1.00 96.56 202 LEU A N 1
ATOM 1575 C CA . LEU A 1 202 ? -4.112 -7.128 4.259 1.00 96.56 202 LEU A CA 1
ATOM 1576 C C . LEU A 1 202 ? -4.456 -5.847 5.041 1.00 96.56 202 LEU A C 1
ATOM 1578 O O . LEU A 1 202 ? -5.079 -5.907 6.097 1.00 96.56 202 LEU A O 1
ATOM 1582 N N . LEU A 1 203 ? -4.134 -4.670 4.504 1.00 96.81 203 LEU A N 1
ATOM 1583 C CA . LEU A 1 203 ? -4.585 -3.404 5.086 1.00 96.81 203 LEU A CA 1
ATOM 1584 C C . LEU A 1 203 ? -6.109 -3.301 5.089 1.00 96.81 203 LEU A C 1
ATOM 1586 O O . LEU A 1 203 ? -6.685 -2.907 6.098 1.00 96.81 203 LEU A O 1
ATOM 1590 N N . ALA A 1 204 ? -6.773 -3.681 3.995 1.00 97.25 204 ALA A N 1
ATOM 1591 C CA . ALA A 1 204 ? -8.233 -3.705 3.943 1.00 97.25 204 ALA A CA 1
ATOM 1592 C C . ALA A 1 204 ? -8.827 -4.646 5.006 1.00 97.25 204 ALA A C 1
ATOM 1594 O O . ALA A 1 204 ? -9.813 -4.289 5.649 1.00 97.25 204 ALA A O 1
ATOM 1595 N N . TYR A 1 205 ? -8.190 -5.796 5.242 1.00 96.50 205 TYR A N 1
ATOM 1596 C CA . TYR A 1 205 ? -8.553 -6.721 6.314 1.00 96.50 205 TYR A CA 1
ATOM 1597 C C . TYR A 1 205 ? -8.477 -6.063 7.703 1.00 96.50 205 TYR A C 1
ATOM 1599 O O . TYR A 1 205 ? -9.460 -6.097 8.443 1.00 96.50 205 TYR A O 1
ATOM 1607 N N . PHE A 1 206 ? -7.381 -5.375 8.039 1.00 95.38 206 PHE A N 1
ATOM 1608 C CA . PHE A 1 206 ? -7.273 -4.668 9.324 1.00 95.38 206 PHE A CA 1
ATOM 1609 C C . PHE A 1 206 ? -8.262 -3.498 9.451 1.00 95.38 206 PHE A C 1
ATOM 1611 O O . PHE A 1 206 ? -8.838 -3.281 10.517 1.00 95.38 206 PHE A O 1
ATOM 1618 N N . LEU A 1 207 ? -8.541 -2.770 8.368 1.00 94.88 207 LEU A N 1
ATOM 1619 C CA . LEU A 1 207 ? -9.550 -1.703 8.389 1.00 94.88 207 LEU A CA 1
ATOM 1620 C C . LEU A 1 207 ? -10.954 -2.236 8.731 1.00 94.88 207 LEU A C 1
ATOM 1622 O O . LEU A 1 207 ? -11.704 -1.571 9.458 1.00 94.88 207 LEU A O 1
ATOM 1626 N N . GLU A 1 208 ? -11.291 -3.432 8.239 1.00 94.56 208 GLU A N 1
ATOM 1627 C CA . GLU A 1 208 ? -12.557 -4.134 8.504 1.00 94.56 208 GLU A CA 1
ATOM 1628 C C . GLU A 1 208 ? -12.628 -4.723 9.926 1.00 94.56 208 GLU A C 1
ATOM 1630 O O . GLU A 1 208 ? -13.717 -4.878 10.494 1.00 94.56 208 GLU A O 1
ATOM 1635 N N . MET A 1 209 ? -11.475 -4.994 10.547 1.00 92.88 209 MET A N 1
ATOM 1636 C CA . MET A 1 209 ? -11.400 -5.365 11.966 1.00 92.88 209 MET A CA 1
ATOM 1637 C C . MET A 1 209 ? -11.769 -4.221 12.911 1.00 92.88 209 MET A C 1
ATOM 1639 O O . MET A 1 209 ? -12.116 -4.487 14.056 1.00 92.88 209 MET A O 1
ATOM 1643 N N . GLY A 1 210 ? -11.748 -2.972 12.440 1.00 93.19 210 GLY A N 1
ATOM 1644 C CA . GLY A 1 210 ? -12.143 -1.802 13.227 1.00 93.19 210 GLY A CA 1
ATOM 1645 C C . GLY A 1 210 ? -11.086 -0.707 13.272 1.00 93.19 210 GLY A C 1
ATOM 1646 O O . GLY A 1 210 ? -11.446 0.452 13.479 1.00 93.19 210 GLY A O 1
ATOM 1647 N N . PHE A 1 211 ? -9.833 -1.031 12.951 1.00 93.62 211 PHE A N 1
ATOM 1648 C CA . PHE A 1 211 ? -8.720 -0.084 12.951 1.00 93.62 211 PHE A CA 1
ATOM 1649 C C . PHE A 1 211 ? -8.914 1.040 11.929 1.00 93.62 211 PHE A C 1
ATOM 1651 O O . PHE A 1 211 ? -9.430 0.820 10.827 1.00 93.62 211 PHE A O 1
ATOM 1658 N N . ASP A 1 212 ? -8.532 2.265 12.272 1.00 92.88 212 ASP A N 1
ATOM 1659 C CA . ASP A 1 212 ? -8.348 3.320 11.281 1.00 92.88 212 ASP A CA 1
ATOM 1660 C C . ASP A 1 212 ? -7.107 3.048 10.411 1.00 92.88 212 ASP A C 1
ATOM 1662 O O . ASP A 1 212 ? -6.411 2.051 10.565 1.00 92.88 212 ASP A O 1
ATOM 1666 N N . ARG A 1 213 ? -6.831 3.907 9.434 1.00 92.12 213 ARG A N 1
ATOM 1667 C CA . ARG A 1 213 ? -5.706 3.713 8.505 1.00 92.12 213 ARG A CA 1
ATOM 1668 C C . ARG A 1 213 ? -4.321 3.775 9.143 1.00 92.12 213 ARG A C 1
ATOM 1670 O O . ARG A 1 213 ? -3.410 3.111 8.655 1.00 92.12 213 ARG A O 1
ATOM 1677 N N . TYR A 1 214 ? -4.143 4.601 10.166 1.00 90.56 214 TYR A N 1
ATOM 1678 C CA . TYR A 1 214 ? -2.864 4.741 10.841 1.00 90.56 214 TYR A CA 1
ATOM 1679 C C . TYR A 1 214 ? -2.679 3.560 11.775 1.00 90.56 214 TYR A C 1
ATOM 1681 O O . TYR A 1 214 ? -1.634 2.924 11.717 1.00 90.56 214 TYR A O 1
ATOM 1689 N N . GLU A 1 215 ? -3.724 3.211 12.524 1.00 92.50 215 GLU A N 1
ATOM 1690 C CA . GLU A 1 215 ? -3.788 2.014 13.358 1.00 92.50 215 GLU A CA 1
ATOM 1691 C C . GLU A 1 215 ? -3.536 0.745 12.526 1.00 92.50 215 GLU A C 1
ATOM 1693 O O . GLU A 1 215 ? -2.646 -0.031 12.851 1.00 92.50 215 GLU A O 1
ATOM 1698 N N . ALA A 1 216 ? -4.226 0.566 11.395 1.00 94.44 216 ALA A N 1
ATOM 1699 C CA . ALA A 1 216 ? -4.066 -0.590 10.509 1.00 94.44 216 ALA A CA 1
ATOM 1700 C C . ALA A 1 216 ? -2.646 -0.700 9.940 1.00 94.44 216 ALA A C 1
ATOM 1702 O O . ALA A 1 216 ? -2.113 -1.799 9.813 1.00 94.44 216 ALA A O 1
ATOM 1703 N N . ARG A 1 217 ? -2.010 0.429 9.611 1.00 93.25 217 ARG A N 1
ATOM 1704 C CA . ARG A 1 217 ? -0.605 0.452 9.188 1.00 93.25 217 ARG A CA 1
ATOM 1705 C C . ARG A 1 217 ? 0.340 0.115 10.342 1.00 93.25 217 ARG A C 1
ATOM 1707 O O . ARG A 1 217 ? 1.320 -0.589 10.126 1.00 93.25 217 ARG A O 1
ATOM 1714 N N . THR A 1 218 ? 0.070 0.616 11.543 1.00 91.56 218 THR A N 1
ATOM 1715 C CA . THR A 1 218 ? 0.843 0.282 12.744 1.00 91.56 218 THR A CA 1
ATOM 1716 C C . THR A 1 218 ? 0.761 -1.219 13.016 1.00 91.56 218 THR A C 1
ATOM 1718 O O . THR A 1 218 ? 1.789 -1.870 13.150 1.00 91.56 218 THR A O 1
ATOM 1721 N N . VAL A 1 219 ? -0.441 -1.797 12.985 1.00 92.38 219 VAL A N 1
ATOM 1722 C CA . VAL A 1 219 ? -0.646 -3.245 13.120 1.00 92.38 219 VAL A CA 1
ATOM 1723 C C . VAL A 1 219 ? 0.103 -4.004 12.022 1.00 92.38 219 VAL A C 1
ATOM 1725 O O . VAL A 1 219 ? 0.845 -4.930 12.330 1.00 92.38 219 VAL A O 1
ATOM 1728 N N . LEU A 1 220 ? -0.009 -3.569 10.761 1.00 94.12 220 LEU A N 1
ATOM 1729 C CA . LEU A 1 220 ? 0.710 -4.164 9.630 1.00 94.12 220 LEU A CA 1
ATOM 1730 C C . LEU A 1 220 ? 2.224 -4.233 9.865 1.00 94.12 220 LEU A C 1
ATOM 1732 O O . LEU A 1 220 ? 2.827 -5.258 9.572 1.00 94.12 220 LEU A O 1
ATOM 1736 N N . TYR A 1 221 ? 2.841 -3.154 10.352 1.00 91.75 221 TYR A N 1
ATOM 1737 C CA . TYR A 1 221 ? 4.286 -3.112 10.592 1.00 91.75 221 TYR A CA 1
ATOM 1738 C C . TYR A 1 221 ? 4.697 -3.885 11.846 1.00 91.75 221 TYR A C 1
ATOM 1740 O O . TYR A 1 221 ? 5.720 -4.561 11.832 1.00 91.75 221 TYR A O 1
ATOM 1748 N N . ALA A 1 222 ? 3.910 -3.818 12.918 1.00 89.38 222 ALA A N 1
ATOM 1749 C CA . ALA A 1 222 ? 4.218 -4.532 14.151 1.00 89.38 222 ALA A CA 1
ATOM 1750 C C . ALA A 1 222 ? 4.182 -6.051 13.943 1.00 89.38 222 ALA A C 1
ATOM 1752 O O . ALA A 1 222 ? 5.147 -6.728 14.289 1.00 89.38 222 ALA A O 1
ATOM 1753 N N . TYR A 1 223 ? 3.124 -6.556 13.302 1.00 90.12 223 TYR A N 1
ATOM 1754 C CA . TYR A 1 223 ? 2.931 -7.986 13.048 1.00 90.12 223 TYR A CA 1
ATOM 1755 C C . TYR A 1 223 ? 3.786 -8.540 11.910 1.00 90.12 223 TYR A C 1
ATOM 1757 O O . TYR A 1 223 ? 3.837 -9.755 11.744 1.00 90.12 223 TYR A O 1
ATOM 1765 N N . ALA A 1 224 ? 4.432 -7.695 11.105 1.00 90.06 224 ALA A N 1
ATOM 1766 C CA . ALA A 1 224 ? 5.337 -8.187 10.080 1.00 90.06 224 ALA A CA 1
ATOM 1767 C C . ALA A 1 224 ? 6.520 -8.916 10.748 1.00 90.06 224 ALA A C 1
ATOM 1769 O O . ALA A 1 224 ? 7.113 -8.411 11.700 1.00 90.06 224 ALA A O 1
ATOM 1770 N N . TYR A 1 225 ? 6.826 -10.127 10.293 1.00 82.56 225 TYR A N 1
ATOM 1771 C CA . TYR A 1 225 ? 7.772 -11.006 10.981 1.00 82.56 225 TYR A CA 1
ATOM 1772 C C . TYR A 1 225 ? 9.197 -10.785 10.445 1.00 82.56 225 TYR A C 1
ATOM 1774 O O . TYR A 1 225 ? 9.373 -10.825 9.216 1.00 82.56 225 TYR A O 1
ATOM 1782 N N . PRO A 1 226 ? 10.199 -10.544 11.316 1.00 74.12 226 PRO A N 1
ATOM 1783 C CA . PRO A 1 226 ? 11.595 -10.468 10.907 1.00 74.12 226 PRO A CA 1
ATOM 1784 C C . PRO A 1 226 ? 12.071 -11.854 10.497 1.00 74.12 226 PRO A C 1
ATOM 1786 O O . PRO A 1 226 ? 11.659 -12.856 11.065 1.00 74.12 226 PRO A O 1
ATOM 1789 N N . ARG A 1 227 ? 12.965 -11.943 9.521 1.00 63.50 227 ARG A N 1
ATOM 1790 C CA . ARG A 1 227 ? 13.524 -13.248 9.160 1.00 63.50 227 ARG A CA 1
ATOM 1791 C C . ARG A 1 227 ? 14.789 -13.530 9.919 1.00 63.50 227 ARG A C 1
ATOM 1793 O O . ARG A 1 227 ? 15.679 -12.688 9.940 1.00 63.50 227 ARG A O 1
ATOM 1800 N N . ILE A 1 228 ? 14.834 -14.728 10.474 1.00 55.00 228 ILE A N 1
ATOM 1801 C CA . ILE A 1 228 ? 15.902 -15.196 11.349 1.00 55.00 228 ILE A CA 1
ATOM 1802 C C . ILE A 1 228 ? 16.979 -15.927 10.530 1.00 55.00 228 ILE A C 1
ATOM 1804 O O . ILE A 1 228 ? 18.158 -15.852 10.850 1.00 55.00 228 ILE A O 1
ATOM 1808 N N . ASP A 1 229 ? 16.621 -16.490 9.371 1.00 51.44 229 ASP A N 1
ATOM 1809 C CA . ASP A 1 229 ? 17.500 -17.429 8.656 1.00 51.44 229 ASP A CA 1
ATOM 1810 C C . ASP A 1 229 ? 18.405 -16.811 7.577 1.00 51.44 229 ASP A C 1
ATOM 1812 O O . ASP A 1 229 ? 18.864 -17.522 6.679 1.00 51.44 229 ASP A O 1
ATOM 1816 N N . GLN A 1 230 ? 18.664 -15.498 7.590 1.00 52.12 230 GLN A N 1
ATOM 1817 C CA . GLN A 1 230 ? 19.754 -14.978 6.757 1.00 52.12 230 GLN A CA 1
ATOM 1818 C C . GLN A 1 230 ? 21.036 -15.009 7.584 1.00 52.12 230 GLN A C 1
ATOM 1820 O O . GLN A 1 230 ? 21.154 -14.193 8.495 1.00 52.12 230 GLN A O 1
ATOM 1825 N N . PRO A 1 231 ? 21.977 -15.941 7.303 1.00 47.66 231 PRO A N 1
ATOM 1826 C CA . PRO A 1 231 ? 23.249 -15.963 8.006 1.00 47.66 231 PRO A CA 1
ATOM 1827 C C . PRO A 1 231 ? 23.864 -14.585 7.847 1.00 47.66 231 PRO A C 1
ATOM 1829 O O . PRO A 1 231 ? 23.930 -14.097 6.716 1.00 47.66 231 PRO A O 1
ATOM 1832 N N . ASP A 1 232 ? 24.231 -13.985 8.979 1.00 45.28 232 ASP A N 1
ATOM 1833 C CA . ASP A 1 232 ? 24.857 -12.674 9.110 1.00 45.28 232 ASP A CA 1
ATOM 1834 C C . ASP A 1 232 ? 25.857 -12.480 7.966 1.00 45.28 232 ASP A C 1
ATOM 1836 O O . ASP A 1 232 ? 26.997 -12.949 8.004 1.00 45.28 232 ASP A O 1
ATOM 1840 N N . THR A 1 233 ? 25.412 -11.862 6.870 1.00 46.88 233 THR A N 1
ATOM 1841 C CA . THR A 1 233 ? 26.317 -11.516 5.782 1.00 46.88 233 THR A CA 1
ATOM 1842 C C . THR A 1 233 ? 27.081 -10.308 6.276 1.00 46.88 233 THR A C 1
ATOM 1844 O O . THR A 1 233 ? 26.661 -9.166 6.081 1.00 46.88 233 THR A O 1
ATOM 1847 N N . GLU A 1 234 ? 28.170 -10.605 6.985 1.00 40.84 234 GLU A N 1
ATOM 1848 C CA . GLU A 1 234 ? 29.115 -9.662 7.560 1.00 40.84 234 GLU A CA 1
ATOM 1849 C C . GLU A 1 234 ? 29.334 -8.483 6.601 1.00 40.84 234 GLU A C 1
ATOM 1851 O O . GLU A 1 234 ? 29.814 -8.632 5.474 1.00 40.84 234 GLU A O 1
ATOM 1856 N N . GLY A 1 235 ? 28.961 -7.283 7.050 1.00 46.12 235 GLY A N 1
ATOM 1857 C CA . GLY A 1 235 ? 29.444 -6.041 6.450 1.00 46.12 235 GLY A CA 1
ATOM 1858 C C . GLY A 1 235 ? 28.478 -5.239 5.580 1.00 46.12 235 GLY A C 1
ATOM 1859 O O . GLY A 1 235 ? 28.917 -4.261 4.978 1.00 46.12 235 GLY A O 1
ATOM 1860 N N . ARG A 1 236 ? 27.178 -5.546 5.525 1.00 47.19 236 ARG A N 1
ATOM 1861 C CA . ARG A 1 236 ? 26.187 -4.579 5.014 1.00 47.19 236 ARG A CA 1
ATOM 1862 C C . ARG A 1 236 ? 25.086 -4.378 6.037 1.00 47.19 236 ARG A C 1
ATOM 1864 O O . ARG A 1 236 ? 24.616 -5.344 6.615 1.00 47.19 236 ARG A O 1
ATOM 1871 N N . LEU A 1 237 ? 24.652 -3.129 6.219 1.00 47.62 237 LEU A N 1
ATOM 1872 C CA . LEU A 1 237 ? 23.473 -2.711 6.993 1.00 47.62 237 LEU A CA 1
ATOM 1873 C C . LEU A 1 237 ? 22.168 -3.276 6.380 1.00 47.62 237 LEU A C 1
ATOM 1875 O O . LEU A 1 237 ? 21.238 -2.537 6.047 1.00 47.62 237 LEU A O 1
ATOM 1879 N N . GLN A 1 238 ? 22.101 -4.588 6.162 1.00 52.22 238 GLN A N 1
ATOM 1880 C CA . GLN A 1 238 ? 20.913 -5.307 5.747 1.00 52.22 238 GLN A CA 1
ATOM 1881 C C . GLN A 1 238 ? 20.029 -5.439 6.979 1.00 52.22 238 GLN A C 1
ATOM 1883 O O . GLN A 1 238 ? 20.098 -6.411 7.716 1.00 52.22 238 GLN A O 1
ATOM 1888 N N . ARG A 1 239 ? 19.198 -4.421 7.223 1.00 58.28 239 ARG A N 1
ATOM 1889 C CA . ARG A 1 239 ? 18.047 -4.599 8.111 1.00 58.28 239 ARG A CA 1
ATOM 1890 C C . ARG A 1 239 ? 17.264 -5.815 7.613 1.00 58.28 239 ARG A C 1
ATOM 1892 O O . ARG A 1 239 ? 16.911 -5.854 6.428 1.00 58.28 239 ARG A O 1
ATOM 1899 N N . ASN A 1 240 ? 17.004 -6.770 8.505 1.00 63.06 240 ASN A N 1
ATOM 1900 C CA . ASN A 1 240 ? 16.118 -7.895 8.230 1.00 63.06 240 ASN A CA 1
ATOM 1901 C C . ASN A 1 240 ? 14.789 -7.337 7.711 1.00 63.06 240 ASN A C 1
ATOM 1903 O O . ASN A 1 240 ? 14.194 -6.445 8.317 1.00 63.06 240 ASN A O 1
ATOM 1907 N N . LEU A 1 241 ? 14.382 -7.775 6.518 1.00 69.88 241 LEU A N 1
ATOM 1908 C CA . LEU A 1 241 ? 13.138 -7.310 5.920 1.00 69.88 241 LEU A CA 1
ATOM 1909 C C . LEU A 1 241 ? 11.973 -8.054 6.556 1.00 69.88 241 LEU A C 1
ATOM 1911 O O . LEU A 1 241 ? 11.841 -9.267 6.384 1.00 69.88 241 LEU A O 1
ATOM 1915 N N . ASP A 1 242 ? 11.101 -7.298 7.211 1.00 87.00 242 ASP A N 1
ATOM 1916 C CA . ASP A 1 242 ? 9.888 -7.848 7.793 1.00 87.00 242 ASP A CA 1
ATOM 1917 C C . ASP A 1 242 ? 8.891 -8.226 6.688 1.00 87.00 242 ASP A C 1
ATOM 1919 O O . ASP A 1 242 ? 8.613 -7.449 5.762 1.00 87.00 242 ASP A O 1
ATOM 1923 N N . VAL A 1 243 ? 8.346 -9.438 6.769 1.00 90.94 243 VAL A N 1
ATOM 1924 C CA . VAL A 1 243 ? 7.338 -9.938 5.825 1.00 90.94 243 VAL A CA 1
ATOM 1925 C C . VAL A 1 243 ? 5.957 -9.779 6.419 1.00 90.94 243 VAL A C 1
ATOM 1927 O O . VAL A 1 243 ? 5.745 -10.096 7.586 1.00 90.94 243 VAL A O 1
ATOM 1930 N N . VAL A 1 244 ? 4.999 -9.320 5.612 1.00 93.38 244 VAL A N 1
ATOM 1931 C CA . VAL A 1 244 ? 3.607 -9.222 6.056 1.00 93.38 244 VAL A CA 1
ATOM 1932 C C . VAL A 1 244 ? 3.071 -10.528 6.623 1.00 93.38 244 VAL A C 1
ATOM 1934 O O . VAL A 1 244 ? 3.201 -11.591 6.019 1.00 93.38 244 VAL A O 1
ATOM 1937 N N . TYR A 1 245 ? 2.355 -10.394 7.732 1.00 91.38 245 TYR A N 1
ATOM 1938 C CA . TYR A 1 245 ? 1.615 -11.462 8.376 1.00 91.38 245 TYR A CA 1
ATOM 1939 C C . TYR A 1 245 ? 0.256 -10.929 8.829 1.00 91.38 245 TYR A C 1
ATOM 1941 O O . TYR A 1 245 ? 0.118 -9.763 9.198 1.00 91.38 245 TYR A O 1
ATOM 1949 N N . ASN A 1 246 ? -0.774 -11.769 8.748 1.00 89.94 246 ASN A N 1
ATOM 1950 C CA . ASN A 1 246 ? -2.153 -11.354 8.997 1.00 89.94 246 ASN A CA 1
ATOM 1951 C C . ASN A 1 246 ? -2.577 -11.426 10.471 1.00 89.94 246 ASN A C 1
ATOM 1953 O O . ASN A 1 246 ? -3.725 -11.103 10.778 1.00 89.94 246 ASN A O 1
ATOM 1957 N N . GLY A 1 247 ? -1.684 -11.862 11.364 1.00 84.94 247 GLY A N 1
ATOM 1958 C CA . GLY A 1 247 ? -1.974 -12.009 12.789 1.00 84.94 247 GLY A CA 1
ATOM 1959 C C . GLY A 1 247 ? -2.942 -13.150 13.115 1.00 84.94 247 GLY A C 1
ATOM 1960 O O . GLY A 1 247 ? -3.332 -13.289 14.273 1.00 84.94 247 GLY A O 1
ATOM 1961 N N . ILE A 1 248 ? -3.342 -13.966 12.129 1.00 82.06 248 ILE A N 1
ATOM 1962 C CA . ILE A 1 248 ? -4.137 -15.172 12.367 1.00 82.06 248 ILE A CA 1
ATOM 1963 C C . ILE A 1 248 ? -3.161 -16.278 12.727 1.00 82.06 248 ILE A C 1
ATOM 1965 O O . ILE A 1 248 ? -2.583 -16.918 11.854 1.00 82.06 248 ILE A O 1
ATOM 1969 N N . TRP A 1 249 ? -3.007 -16.502 14.024 1.00 69.69 249 TRP A N 1
ATOM 1970 C CA . TRP A 1 249 ? -2.278 -17.645 14.541 1.00 69.69 249 TRP A CA 1
ATOM 1971 C C . TRP A 1 249 ? -2.977 -18.915 14.080 1.00 69.69 249 TRP A C 1
ATOM 1973 O O . TRP A 1 249 ? -4.055 -19.269 14.564 1.00 69.69 249 TRP A O 1
ATOM 1983 N N . GLY A 1 250 ? -2.377 -19.589 13.103 1.00 55.59 250 GLY A N 1
ATOM 1984 C CA . GLY A 1 250 ? -2.667 -20.989 12.886 1.00 55.59 250 GLY A CA 1
ATOM 1985 C C . GLY A 1 250 ? -2.127 -21.711 14.104 1.00 55.59 250 GLY A C 1
ATOM 1986 O O . GLY A 1 250 ? -0.916 -21.868 14.213 1.00 55.59 250 GLY A O 1
ATOM 1987 N N . PHE A 1 251 ? -2.998 -22.112 15.030 1.00 43.41 251 PHE A N 1
ATOM 1988 C CA . PHE A 1 251 ? -2.611 -23.126 15.996 1.00 43.41 251 PHE A CA 1
ATOM 1989 C C . PHE A 1 251 ? -2.118 -24.303 15.161 1.00 43.41 251 PHE A C 1
ATOM 1991 O O . PHE A 1 251 ? -2.908 -24.963 14.475 1.00 43.41 251 PHE A O 1
ATOM 1998 N N . ARG A 1 252 ? -0.806 -24.553 15.187 1.00 41.81 252 ARG A N 1
ATOM 1999 C CA . ARG A 1 252 ? -0.338 -25.915 15.028 1.00 41.81 252 ARG A CA 1
ATOM 2000 C C . ARG A 1 252 ? -1.021 -26.591 16.203 1.00 41.81 252 ARG A C 1
ATOM 2002 O O . ARG A 1 252 ? -0.665 -26.365 17.351 1.00 41.81 252 ARG A O 1
ATOM 2009 N N . ASN A 1 253 ? -2.137 -27.270 15.938 1.00 40.19 253 ASN A N 1
ATOM 2010 C CA . ASN A 1 253 ? -2.531 -28.318 16.846 1.00 40.19 253 ASN A CA 1
ATOM 2011 C C . ASN A 1 253 ? -1.291 -29.191 16.828 1.00 40.19 253 ASN A C 1
ATOM 2013 O O . ASN A 1 253 ? -1.050 -29.867 15.824 1.00 40.19 253 ASN A O 1
ATOM 2017 N N . ASP A 1 254 ? -0.469 -29.081 17.865 1.00 43.59 254 ASP A N 1
ATOM 2018 C CA . ASP A 1 254 ? 0.354 -30.184 18.292 1.00 43.59 254 ASP A CA 1
ATOM 2019 C C . ASP A 1 254 ? -0.668 -31.292 18.430 1.00 43.59 254 ASP A C 1
ATOM 2021 O O . ASP A 1 254 ? -1.483 -31.339 19.358 1.00 43.59 254 ASP A O 1
ATOM 2025 N N . ALA A 1 255 ? -0.788 -32.057 17.346 1.00 44.53 255 ALA A N 1
ATOM 2026 C CA . ALA A 1 255 ? -1.488 -33.300 17.356 1.00 44.53 255 ALA A CA 1
ATOM 2027 C C . ALA A 1 255 ? -0.793 -34.000 18.502 1.00 44.53 255 ALA A C 1
ATOM 2029 O O . ALA A 1 255 ? 0.383 -34.327 18.385 1.00 44.53 255 ALA A O 1
ATOM 2030 N N . ARG A 1 256 ? -1.480 -34.068 19.649 1.00 43.75 256 ARG A N 1
ATOM 2031 C CA . ARG A 1 256 ? -1.144 -34.985 20.723 1.00 43.75 256 ARG A CA 1
ATOM 2032 C C . ARG A 1 256 ? -0.730 -36.247 20.006 1.00 43.75 256 ARG A C 1
ATOM 2034 O O . ARG A 1 256 ? -1.606 -36.835 19.369 1.00 43.75 256 ARG A O 1
ATOM 2041 N N . ASP A 1 257 ? 0.559 -36.570 20.032 1.00 44.59 257 ASP A N 1
ATOM 2042 C CA . ASP A 1 257 ? 1.035 -37.859 19.574 1.00 44.59 257 ASP A CA 1
ATOM 2043 C C . ASP A 1 257 ? 0.141 -38.873 20.280 1.00 44.59 257 ASP A C 1
ATOM 2045 O O . ASP A 1 257 ? 0.161 -38.943 21.513 1.00 44.59 257 ASP A O 1
ATOM 2049 N N . PRO A 1 258 ? -0.735 -39.595 19.561 1.00 48.16 258 PRO A N 1
ATOM 2050 C CA . PRO A 1 258 ? -1.605 -40.562 20.209 1.00 48.16 258 PRO A CA 1
ATOM 2051 C C . PRO A 1 258 ? -0.816 -41.774 20.728 1.00 48.16 258 PRO A C 1
ATOM 2053 O O . PRO A 1 258 ? -1.423 -42.634 21.354 1.00 48.16 258 PRO A O 1
ATOM 2056 N N . ASP A 1 259 ? 0.500 -41.823 20.485 1.00 50.38 259 ASP A N 1
ATOM 2057 C CA . ASP A 1 259 ? 1.353 -43.009 20.597 1.00 50.38 259 ASP A CA 1
ATOM 2058 C C . ASP A 1 259 ? 2.615 -42.817 21.465 1.00 50.38 259 ASP A C 1
ATOM 2060 O O . ASP A 1 259 ? 3.565 -43.581 21.340 1.00 50.38 259 ASP A O 1
ATOM 2064 N N . SER A 1 260 ? 2.658 -41.875 22.418 1.00 48.22 260 SER A N 1
ATOM 2065 C CA . SER A 1 260 ? 3.790 -41.806 23.372 1.00 48.22 260 SER A CA 1
ATOM 2066 C C . SER A 1 260 ? 3.769 -42.881 24.477 1.00 48.22 260 SER A C 1
ATOM 2068 O O . SER A 1 260 ? 4.328 -42.689 25.557 1.00 48.22 260 SER A O 1
ATOM 2070 N N . SER A 1 261 ? 3.153 -44.038 24.223 1.00 54.69 261 SER A N 1
ATOM 2071 C CA . SER A 1 261 ? 3.325 -45.238 25.041 1.00 54.69 261 SER A CA 1
ATOM 2072 C C . SER A 1 261 ? 4.228 -46.229 24.317 1.00 54.69 261 SER A C 1
ATOM 2074 O O . SER A 1 261 ? 3.725 -47.175 23.731 1.00 54.69 261 SER A O 1
ATOM 2076 N N . ASP A 1 262 ? 5.533 -45.975 24.345 1.00 51.22 262 ASP A N 1
ATOM 2077 C CA . ASP A 1 262 ? 6.587 -46.995 24.342 1.00 51.22 262 ASP A CA 1
ATOM 2078 C C . ASP A 1 262 ? 7.905 -46.284 24.696 1.00 51.22 262 ASP A C 1
ATOM 2080 O O . ASP A 1 262 ? 8.649 -45.800 23.844 1.00 51.22 262 ASP A O 1
ATOM 2084 N N . GLU A 1 263 ? 8.152 -46.150 26.002 1.00 48.66 263 GLU A N 1
ATOM 2085 C CA . GLU A 1 263 ? 9.458 -45.762 26.533 1.00 48.66 263 GLU A CA 1
ATOM 2086 C C . GLU A 1 263 ? 10.469 -46.867 26.195 1.00 48.66 263 GLU A C 1
ATOM 2088 O O . GLU A 1 263 ? 10.468 -47.933 26.814 1.00 48.66 263 GLU A O 1
ATOM 2093 N N . ASP A 1 264 ? 11.337 -46.613 25.217 1.00 54.81 264 ASP A N 1
ATOM 2094 C CA . ASP A 1 264 ? 12.540 -47.407 24.975 1.00 54.81 264 ASP A CA 1
ATOM 2095 C C . ASP A 1 264 ? 13.678 -46.796 25.827 1.00 54.81 264 ASP A C 1
ATOM 2097 O O . ASP A 1 264 ? 14.125 -45.681 25.548 1.00 54.81 264 ASP A O 1
ATOM 2101 N N . PRO A 1 265 ? 14.147 -47.446 26.911 1.00 52.16 265 PRO A N 1
ATOM 2102 C CA . PRO A 1 265 ? 15.014 -46.816 27.914 1.00 52.16 265 PRO A CA 1
ATOM 2103 C C . PRO A 1 265 ? 16.486 -46.685 27.476 1.00 52.16 265 PRO A C 1
ATOM 2105 O O . PRO A 1 265 ? 17.378 -46.698 28.322 1.00 52.16 265 PRO A O 1
ATOM 2108 N N . ASN A 1 266 ? 16.774 -46.609 26.171 1.00 54.66 266 ASN A N 1
ATOM 2109 C CA . ASN A 1 266 ? 18.135 -46.788 25.661 1.00 54.66 266 ASN A CA 1
ATOM 2110 C C . ASN A 1 266 ? 18.514 -45.956 24.419 1.00 54.66 266 ASN A C 1
ATOM 2112 O O . ASN A 1 266 ? 19.355 -46.395 23.634 1.00 54.66 266 ASN A O 1
ATOM 2116 N N . SER A 1 267 ? 17.968 -44.749 24.237 1.00 46.91 267 SER A N 1
ATOM 2117 C CA . SER A 1 267 ? 18.521 -43.791 23.263 1.00 46.91 267 SER A CA 1
ATOM 2118 C C . SER A 1 267 ? 19.319 -42.695 23.970 1.00 46.91 267 SER A C 1
ATOM 2120 O O . SER A 1 267 ? 18.765 -41.745 24.520 1.00 46.91 267 SER A O 1
ATOM 2122 N N . SER A 1 268 ? 20.636 -42.868 23.972 1.00 51.72 268 SER A N 1
ATOM 2123 C CA . SER A 1 268 ? 21.623 -41.862 24.350 1.00 51.72 268 SER A CA 1
ATOM 2124 C C . SER A 1 268 ? 21.664 -40.711 23.341 1.00 51.72 268 SER A C 1
ATOM 2126 O O . SER A 1 268 ? 21.798 -40.969 22.147 1.00 51.72 268 SER A O 1
ATOM 2128 N N . ASP A 1 269 ? 21.630 -39.490 23.872 1.00 52.31 269 ASP A N 1
ATOM 2129 C CA . ASP A 1 269 ? 22.313 -38.282 23.397 1.00 52.31 269 ASP A CA 1
ATOM 2130 C C . ASP A 1 269 ? 22.236 -37.952 21.896 1.00 52.31 269 ASP A C 1
ATOM 2132 O O . ASP A 1 269 ? 23.177 -38.203 21.145 1.00 52.31 269 ASP A O 1
ATOM 2136 N N . GLU A 1 270 ? 21.178 -37.242 21.495 1.00 46.84 270 GLU A N 1
ATOM 2137 C CA . GLU A 1 270 ? 21.270 -36.250 20.418 1.00 46.84 270 GLU A CA 1
ATOM 2138 C C . GLU A 1 270 ? 20.579 -34.950 20.863 1.00 46.84 270 GLU A C 1
ATOM 2140 O O . GLU A 1 270 ? 19.373 -34.917 21.106 1.00 46.84 270 GLU A O 1
ATOM 2145 N N . ASP A 1 271 ? 21.373 -33.884 21.007 1.00 46.84 271 ASP A N 1
ATOM 2146 C CA . ASP A 1 271 ? 20.920 -32.519 21.281 1.00 46.84 271 ASP A CA 1
ATOM 2147 C C . ASP A 1 271 ? 20.008 -32.020 20.142 1.00 46.84 271 ASP A C 1
ATOM 2149 O O . ASP A 1 271 ? 20.469 -31.921 18.997 1.00 46.84 271 ASP A O 1
ATOM 2153 N N . PRO A 1 272 ? 18.744 -31.637 20.403 1.00 43.88 272 PRO A N 1
ATOM 2154 C CA . PRO A 1 272 ? 17.961 -30.921 19.413 1.00 43.88 272 PRO A CA 1
ATOM 2155 C C . PRO A 1 272 ? 18.503 -29.493 19.292 1.00 43.88 272 PRO A C 1
ATOM 2157 O O . PRO A 1 272 ? 18.499 -28.701 20.234 1.00 43.88 272 PRO A O 1
ATOM 2160 N N . SER A 1 273 ? 18.998 -29.183 18.097 1.00 45.09 273 SER A N 1
ATOM 2161 C CA . SER A 1 273 ? 19.509 -27.875 17.707 1.00 45.09 273 SER A CA 1
ATOM 2162 C C . SER A 1 273 ? 18.483 -26.757 17.938 1.00 45.09 273 SER A C 1
ATOM 2164 O O . SER A 1 273 ? 17.354 -26.815 17.454 1.00 45.09 273 SER A O 1
ATOM 2166 N N . SER A 1 274 ? 18.941 -25.720 18.631 1.00 49.31 274 SER A N 1
ATOM 2167 C CA . SER A 1 274 ? 18.254 -24.513 19.094 1.00 49.31 274 SER A CA 1
ATOM 2168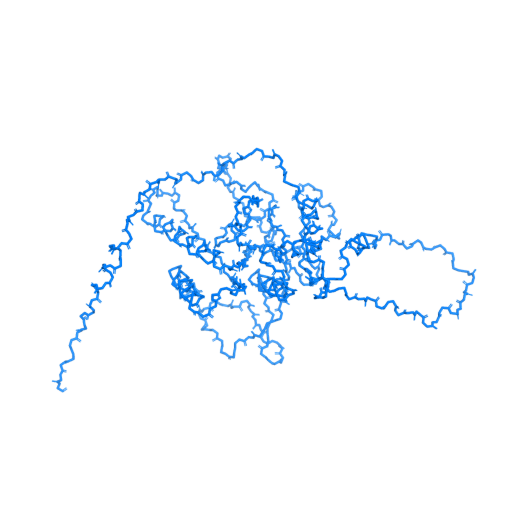 C C . SER A 1 274 ? 17.914 -23.497 17.985 1.00 49.31 274 SER A C 1
ATOM 2170 O O . SER A 1 274 ? 18.623 -22.501 17.826 1.00 49.31 274 SER A O 1
ATOM 2172 N N . SER A 1 275 ? 16.839 -23.704 17.220 1.00 48.91 275 SER A N 1
ATOM 2173 C CA . SER A 1 275 ? 16.374 -22.713 16.222 1.00 48.91 275 SER A CA 1
ATOM 2174 C C . SER A 1 275 ? 14.924 -22.239 16.368 1.00 48.91 275 SER A C 1
ATOM 2176 O O . SER A 1 275 ? 14.495 -21.407 15.575 1.00 48.91 275 SER A O 1
ATOM 2178 N N . ASP A 1 276 ? 14.176 -22.705 17.374 1.00 48.47 276 ASP A N 1
ATOM 2179 C CA . ASP A 1 276 ? 12.748 -22.367 17.523 1.00 48.47 276 ASP A CA 1
ATOM 2180 C C . ASP A 1 276 ? 12.448 -21.269 18.573 1.00 48.47 276 ASP A C 1
ATOM 2182 O O . ASP A 1 276 ? 11.350 -20.711 18.573 1.00 48.47 276 ASP A O 1
ATOM 2186 N N . GLU A 1 277 ? 13.412 -20.885 19.421 1.00 49.81 277 GLU A N 1
ATOM 2187 C CA . GLU A 1 277 ? 13.158 -19.983 20.567 1.00 49.81 277 GLU A CA 1
ATOM 2188 C C . GLU A 1 277 ? 12.722 -18.557 20.160 1.00 49.81 277 GLU A C 1
ATOM 2190 O O . GLU A 1 277 ? 11.892 -17.927 20.819 1.00 49.81 277 GLU A O 1
ATOM 2195 N N . ASP A 1 278 ? 13.202 -18.040 19.029 1.00 48.09 278 ASP A N 1
ATOM 2196 C CA . ASP A 1 278 ? 12.904 -16.663 18.611 1.00 48.09 278 ASP A CA 1
ATOM 2197 C C . ASP A 1 278 ? 11.520 -16.506 17.940 1.00 48.09 278 ASP A C 1
ATOM 2199 O O . ASP A 1 278 ? 10.924 -15.421 17.945 1.00 48.09 278 ASP A O 1
ATOM 2203 N N . GLY A 1 279 ? 10.967 -17.588 17.376 1.00 46.72 279 GLY A N 1
ATOM 2204 C CA . GLY A 1 279 ? 9.574 -17.636 16.915 1.00 46.72 279 GLY A CA 1
ATOM 2205 C C . GLY A 1 279 ? 8.583 -17.631 18.080 1.00 46.72 279 GLY A C 1
ATOM 2206 O O . GLY A 1 279 ? 7.529 -16.990 18.006 1.00 46.72 279 GLY A O 1
ATOM 2207 N N . GLU A 1 280 ? 8.963 -18.273 19.183 1.00 50.06 280 GLU A N 1
ATOM 2208 C CA . GLU A 1 280 ? 8.202 -18.326 20.430 1.00 50.06 280 GLU A CA 1
ATOM 2209 C C . GLU A 1 280 ? 8.194 -16.971 21.168 1.00 50.06 280 GLU A C 1
ATOM 2211 O O . GLU A 1 280 ? 7.165 -16.536 21.681 1.00 50.06 280 GLU A O 1
ATOM 2216 N N . LEU A 1 281 ? 9.278 -16.194 21.109 1.00 50.03 281 LEU A N 1
ATOM 2217 C CA . LEU A 1 281 ? 9.333 -14.873 21.757 1.00 50.03 281 LEU A CA 1
ATOM 2218 C C . LEU A 1 281 ? 8.384 -13.822 21.143 1.00 50.03 281 LEU A C 1
ATOM 2220 O O . LEU A 1 281 ? 7.877 -12.944 21.848 1.00 50.03 281 LEU A O 1
ATOM 2224 N N . GLN A 1 282 ? 8.098 -13.886 19.836 1.00 50.91 282 GLN A N 1
ATOM 2225 C CA . GLN A 1 282 ? 7.049 -13.043 19.233 1.00 50.91 282 GLN A CA 1
ATOM 2226 C C . GLN A 1 282 ? 5.644 -13.624 19.424 1.00 50.91 282 GLN A C 1
ATOM 2228 O O . GLN A 1 282 ? 4.671 -12.859 19.449 1.00 50.91 282 GLN A O 1
ATOM 2233 N N . SER A 1 283 ? 5.555 -14.948 19.604 1.00 49.72 283 SER A N 1
ATOM 2234 C CA . SER A 1 283 ? 4.329 -15.673 19.947 1.00 49.72 283 SER A CA 1
ATOM 2235 C C . SER A 1 283 ? 3.699 -15.195 21.230 1.00 49.72 283 SER A C 1
ATOM 2237 O O . SER A 1 283 ? 2.522 -14.823 21.259 1.00 49.72 283 SER A O 1
ATOM 2239 N N . GLU A 1 284 ? 4.522 -15.093 22.261 1.00 56.03 284 GLU A N 1
ATOM 2240 C CA . GLU A 1 284 ? 4.076 -14.632 23.564 1.00 56.03 284 GLU A CA 1
ATOM 2241 C C . GLU A 1 284 ? 3.718 -13.141 23.566 1.00 56.03 284 GLU A C 1
ATOM 2243 O O . GLU A 1 284 ? 2.853 -12.714 24.330 1.00 56.03 284 GLU A O 1
ATOM 2248 N N . ARG A 1 285 ? 4.342 -12.338 22.690 1.00 61.38 285 ARG A N 1
ATOM 2249 C CA . ARG A 1 285 ? 4.187 -10.875 22.699 1.00 61.38 285 ARG A CA 1
ATOM 2250 C C . ARG A 1 285 ? 2.883 -10.364 22.091 1.00 61.38 285 ARG A C 1
ATOM 2252 O O . ARG A 1 285 ? 2.327 -9.424 22.647 1.00 61.38 285 ARG A O 1
ATOM 2259 N N . PHE A 1 286 ? 2.407 -10.904 20.963 1.00 63.78 286 PHE A N 1
ATOM 2260 C CA . PHE A 1 286 ? 1.285 -10.285 20.223 1.00 63.78 286 PHE A CA 1
ATOM 2261 C C . PHE A 1 286 ? -0.031 -11.065 20.254 1.00 63.78 286 PHE A C 1
ATOM 2263 O O . PHE A 1 286 ? -1.086 -10.458 20.058 1.00 63.78 286 PHE A O 1
ATOM 2270 N N . GLY A 1 287 ? 0.002 -12.375 20.517 1.00 72.75 287 GLY A N 1
ATOM 2271 C CA . GLY A 1 287 ? -1.189 -13.222 20.478 1.00 72.75 287 GLY A CA 1
ATOM 2272 C C . GLY A 1 287 ? -1.945 -13.185 19.137 1.00 72.75 287 GLY A C 1
ATOM 2273 O O . GLY A 1 287 ? -1.531 -12.574 18.147 1.00 72.75 287 GLY A O 1
ATOM 2274 N N . ALA A 1 288 ? -3.085 -13.876 19.085 1.00 83.50 288 ALA A N 1
ATOM 2275 C CA . ALA A 1 288 ? -3.926 -13.916 17.892 1.00 83.50 288 ALA A CA 1
ATOM 2276 C C . ALA A 1 288 ? -4.737 -12.628 17.710 1.00 83.50 288 ALA A C 1
ATOM 2278 O O . ALA A 1 288 ? -5.599 -12.296 18.530 1.00 83.50 288 ALA A O 1
ATOM 2279 N N . LEU A 1 289 ? -4.548 -11.951 16.573 1.00 83.50 289 LEU A N 1
ATOM 2280 C CA . LEU A 1 289 ? -5.325 -10.766 16.237 1.00 83.50 289 LEU A CA 1
ATOM 2281 C C . LEU A 1 289 ? -6.716 -11.173 15.742 1.00 83.50 289 LEU A C 1
ATOM 2283 O O . LEU A 1 289 ? -6.926 -11.519 14.577 1.00 83.50 289 LEU A O 1
ATOM 2287 N N . THR A 1 290 ? -7.696 -11.119 16.642 1.00 84.81 290 THR A N 1
ATOM 2288 C CA . THR A 1 290 ? -9.098 -11.420 16.328 1.00 84.81 290 THR A CA 1
ATOM 2289 C C . THR A 1 290 ? -9.940 -10.152 16.237 1.00 84.81 290 THR A C 1
ATOM 2291 O O . THR A 1 290 ? -9.648 -9.137 16.868 1.00 84.81 290 THR A O 1
ATOM 2294 N N . ARG A 1 291 ? -11.063 -10.219 15.508 1.00 83.50 291 ARG A N 1
ATOM 2295 C CA . ARG A 1 291 ? -12.037 -9.113 15.460 1.00 83.50 291 ARG A CA 1
ATOM 2296 C C . ARG A 1 291 ? -12.588 -8.757 16.844 1.00 83.50 291 ARG A C 1
ATOM 2298 O O . ARG A 1 291 ? -12.905 -7.602 17.093 1.00 83.50 291 ARG A O 1
ATOM 2305 N N . LYS A 1 292 ? -12.710 -9.746 17.736 1.00 85.19 292 LYS A N 1
ATOM 2306 C CA . LYS A 1 292 ? -13.165 -9.534 19.114 1.00 85.19 292 LYS A CA 1
ATOM 2307 C C . LYS A 1 292 ? -12.148 -8.692 19.885 1.00 85.19 292 LYS A C 1
ATOM 2309 O O . LYS A 1 292 ? -12.541 -7.670 20.430 1.00 85.19 292 LYS A O 1
ATOM 2314 N N . LEU A 1 293 ? -10.871 -9.081 19.836 1.00 84.00 293 LEU A N 1
ATOM 2315 C CA . LEU A 1 293 ? -9.768 -8.349 20.463 1.00 84.00 293 LEU A CA 1
ATOM 2316 C C . LEU A 1 293 ? -9.677 -6.915 19.926 1.00 84.00 293 LEU A C 1
ATOM 2318 O O . LEU A 1 293 ? -9.674 -5.961 20.694 1.00 84.00 293 LEU A O 1
ATOM 2322 N N . ALA A 1 294 ? -9.730 -6.751 18.600 1.00 83.25 294 ALA A N 1
ATOM 2323 C CA . ALA A 1 294 ? -9.749 -5.436 17.960 1.00 83.25 294 ALA A CA 1
ATOM 2324 C C . ALA A 1 294 ? -10.988 -4.590 18.324 1.00 83.25 294 ALA A C 1
ATOM 2326 O O . ALA A 1 294 ? -10.958 -3.373 18.174 1.00 83.25 294 ALA A O 1
ATOM 2327 N N . GLY A 1 295 ? -12.080 -5.209 18.780 1.00 81.56 295 GLY A N 1
ATOM 2328 C CA . GLY A 1 295 ? -13.291 -4.517 19.220 1.00 81.56 295 GLY A CA 1
ATOM 2329 C C . GLY A 1 295 ? -13.292 -4.135 20.702 1.00 81.56 295 GLY A C 1
ATOM 2330 O O . GLY A 1 295 ? -13.915 -3.136 21.055 1.00 81.56 295 GLY A O 1
ATOM 2331 N N . THR A 1 296 ? -12.624 -4.908 21.564 1.00 87.62 296 THR A N 1
ATOM 2332 C CA . THR A 1 296 ? -12.616 -4.693 23.024 1.00 87.62 296 THR A CA 1
ATOM 2333 C C . THR A 1 296 ? -11.360 -3.992 23.528 1.00 87.62 296 THR A C 1
ATOM 2335 O O . THR A 1 296 ? -11.450 -3.189 24.448 1.00 87.62 296 THR A O 1
ATOM 2338 N N . GLU A 1 297 ? -10.210 -4.265 22.914 1.00 90.06 297 GLU A N 1
ATOM 2339 C CA . GLU A 1 297 ? -8.872 -3.892 23.401 1.00 90.06 297 GLU A CA 1
ATOM 2340 C C . GLU A 1 297 ? -8.065 -3.148 22.325 1.00 90.06 297 GLU A C 1
ATOM 2342 O O . GLU A 1 297 ? -6.836 -3.140 22.321 1.00 90.06 297 GLU A O 1
ATOM 2347 N N . LYS A 1 298 ? -8.763 -2.502 21.382 1.00 92.56 298 LYS A N 1
ATOM 2348 C CA . LYS A 1 298 ? -8.162 -1.824 20.225 1.00 92.56 298 LYS A CA 1
ATOM 2349 C C . LYS A 1 298 ? -6.987 -0.920 20.603 1.00 92.56 298 LYS A C 1
ATOM 2351 O O . LYS A 1 298 ? -5.926 -1.009 19.993 1.00 92.56 298 LYS A O 1
ATOM 2356 N N . ASP A 1 299 ? -7.188 -0.058 21.596 1.00 91.88 299 ASP A N 1
ATOM 2357 C CA . ASP A 1 299 ? -6.212 0.961 21.983 1.00 91.88 299 ASP A CA 1
ATOM 2358 C C . ASP A 1 299 ? -4.965 0.331 22.622 1.00 91.88 299 ASP A C 1
ATOM 2360 O O . ASP A 1 299 ? -3.848 0.800 22.403 1.0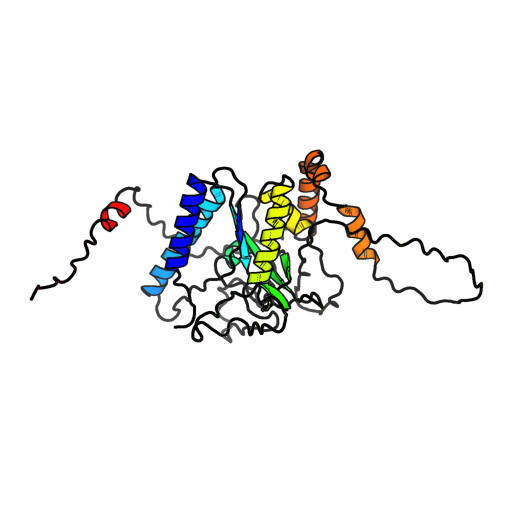0 91.88 299 ASP A O 1
ATOM 2364 N N . GLU A 1 300 ? -5.138 -0.772 23.352 1.00 91.19 300 GLU A N 1
ATOM 2365 C CA . GLU A 1 300 ? -4.045 -1.535 23.954 1.00 91.19 300 GLU A CA 1
ATOM 2366 C C . GLU A 1 300 ? -3.227 -2.262 22.880 1.00 91.19 300 GLU A C 1
ATOM 2368 O O . GLU A 1 300 ? -2.000 -2.149 22.859 1.00 91.19 300 GLU A O 1
ATOM 2373 N N . VAL A 1 301 ? -3.902 -2.887 21.906 1.00 89.38 301 VAL A N 1
ATOM 2374 C CA . VAL A 1 301 ? -3.252 -3.496 20.736 1.00 89.38 301 VAL A CA 1
ATOM 2375 C C . VAL A 1 301 ? -2.462 -2.455 19.945 1.00 89.38 301 VAL A C 1
ATOM 2377 O O . VAL A 1 301 ? -1.311 -2.699 19.585 1.00 89.38 301 VAL A O 1
ATOM 2380 N N . VAL A 1 302 ? -3.047 -1.283 19.679 1.00 90.94 302 VAL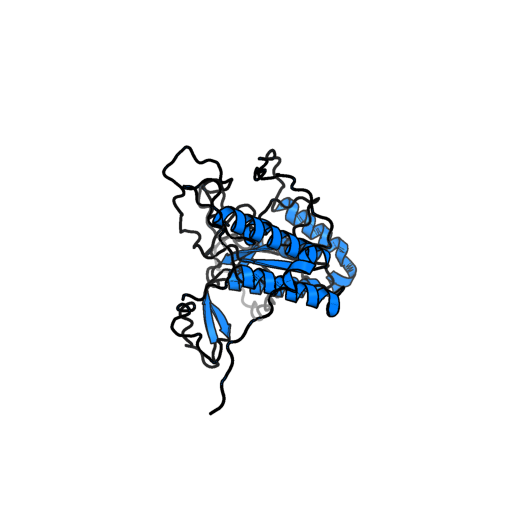 A N 1
ATOM 2381 C CA . VAL A 1 302 ? -2.371 -0.204 18.941 1.00 90.94 302 VAL A CA 1
ATOM 2382 C C . VAL A 1 302 ? -1.151 0.297 19.706 1.00 90.94 302 VAL A C 1
ATOM 2384 O O . VAL A 1 302 ? -0.091 0.441 19.099 1.00 90.94 302 VAL A O 1
ATOM 2387 N N . LYS A 1 303 ? -1.269 0.517 21.019 1.00 90.69 303 LYS A N 1
ATOM 2388 C CA . LYS A 1 303 ? -0.155 0.955 21.868 1.00 90.69 303 LYS A CA 1
ATOM 2389 C C . LYS A 1 303 ? 0.987 -0.060 21.864 1.00 90.69 303 LYS A C 1
ATOM 2391 O O . LYS A 1 303 ? 2.132 0.312 21.636 1.00 90.69 303 LYS A O 1
ATOM 2396 N N . MET A 1 304 ? 0.671 -1.341 22.040 1.00 89.88 304 MET A N 1
ATOM 2397 C CA . MET A 1 304 ? 1.649 -2.425 21.957 1.00 89.88 304 MET A CA 1
ATOM 2398 C C . MET A 1 304 ? 2.339 -2.449 20.585 1.00 89.88 304 MET A C 1
ATOM 2400 O O . MET A 1 304 ? 3.562 -2.540 20.505 1.00 89.88 304 MET A O 1
ATOM 2404 N N . CYS A 1 305 ? 1.576 -2.305 19.496 1.00 90.19 305 CYS A N 1
ATOM 2405 C CA . CYS A 1 305 ? 2.129 -2.245 18.144 1.00 90.19 305 CYS A CA 1
ATOM 2406 C C . CYS A 1 305 ? 3.030 -1.016 17.931 1.00 90.19 305 CYS A C 1
ATOM 2408 O O . CYS A 1 305 ? 4.039 -1.115 17.239 1.00 90.19 305 CYS A O 1
ATOM 2410 N N . GLN A 1 306 ? 2.693 0.139 18.511 1.00 89.75 306 GLN A N 1
ATOM 2411 C CA . GLN A 1 306 ? 3.537 1.338 18.459 1.00 89.75 306 GLN A CA 1
ATOM 2412 C C . GLN A 1 306 ? 4.872 1.105 19.168 1.00 89.75 306 GLN A C 1
ATOM 2414 O O . GLN A 1 306 ? 5.914 1.333 18.559 1.00 89.75 306 GLN A O 1
ATOM 2419 N N . THR A 1 307 ? 4.847 0.564 20.390 1.00 88.25 307 THR A N 1
ATOM 2420 C CA . THR A 1 307 ? 6.065 0.204 21.132 1.00 88.25 307 THR A CA 1
ATOM 2421 C C . THR A 1 307 ? 6.919 -0.792 20.349 1.00 88.25 307 THR A C 1
ATOM 2423 O O . THR A 1 307 ? 8.121 -0.599 20.208 1.00 88.25 307 THR A O 1
ATOM 2426 N N . ALA A 1 308 ? 6.299 -1.802 19.737 1.00 86.19 308 ALA A N 1
ATOM 2427 C CA . ALA A 1 308 ? 6.996 -2.769 18.893 1.00 86.19 308 ALA A CA 1
ATOM 2428 C C . ALA A 1 308 ? 7.710 -2.121 17.700 1.00 86.19 308 ALA A C 1
ATOM 2430 O O . ALA A 1 308 ? 8.831 -2.487 17.363 1.00 86.19 308 ALA A O 1
ATOM 2431 N N . ILE A 1 309 ? 7.057 -1.157 17.044 1.00 85.56 309 ILE A N 1
ATOM 2432 C CA . ILE A 1 309 ? 7.642 -0.407 15.928 1.00 85.56 309 ILE A CA 1
ATOM 2433 C C . ILE A 1 309 ? 8.814 0.446 16.411 1.00 85.56 309 ILE A C 1
ATOM 2435 O O . ILE A 1 309 ? 9.814 0.532 15.706 1.00 85.56 309 ILE A O 1
ATOM 2439 N N . GLU A 1 310 ? 8.696 1.089 17.571 1.00 84.94 310 GLU A N 1
ATOM 2440 C CA . GLU A 1 310 ? 9.765 1.905 18.158 1.00 84.94 310 GLU A CA 1
ATOM 2441 C C . GLU A 1 310 ? 10.984 1.055 18.535 1.00 84.94 310 GLU A C 1
ATOM 2443 O O . GLU A 1 310 ? 12.111 1.462 18.259 1.00 84.94 310 GLU A O 1
ATOM 2448 N N . GLU A 1 311 ? 10.766 -0.148 19.076 1.00 82.69 311 GLU A N 1
ATOM 2449 C CA . GLU A 1 311 ? 11.825 -1.126 19.352 1.00 82.69 311 GLU A CA 1
ATOM 2450 C C . GLU A 1 311 ? 12.488 -1.635 18.060 1.00 82.69 311 GLU A C 1
ATOM 2452 O O . GLU A 1 311 ? 13.714 -1.669 17.963 1.00 82.69 311 GLU A O 1
ATOM 2457 N N . LYS A 1 312 ? 11.691 -2.001 17.043 1.00 79.38 312 LYS A N 1
ATOM 2458 C CA . LYS A 1 312 ? 12.184 -2.512 15.747 1.00 79.38 312 LYS A CA 1
ATOM 2459 C C . LYS A 1 312 ? 12.906 -1.450 14.917 1.00 79.38 312 LYS A C 1
ATOM 2461 O O . LYS A 1 312 ? 13.875 -1.739 14.214 1.00 79.38 312 LYS A O 1
ATOM 2466 N N . TRP A 1 313 ? 12.404 -0.220 14.946 1.00 76.44 313 TRP A N 1
ATOM 2467 C CA . TRP A 1 313 ? 12.883 0.894 14.133 1.00 76.44 313 TRP A CA 1
ATOM 2468 C C . TRP A 1 313 ? 13.073 2.138 15.001 1.00 76.44 313 TRP A C 1
ATOM 2470 O O . TRP A 1 313 ? 12.326 3.112 14.833 1.00 76.44 313 TRP A O 1
ATOM 2480 N N . PRO A 1 314 ? 14.093 2.146 15.880 1.00 70.00 314 PRO A N 1
ATOM 2481 C CA . PRO A 1 314 ? 14.391 3.314 16.684 1.00 70.00 314 PRO A CA 1
ATOM 2482 C C . PRO A 1 314 ? 14.631 4.495 15.749 1.00 70.00 314 PRO A C 1
ATOM 2484 O O . PRO A 1 314 ? 15.344 4.391 14.740 1.00 70.00 314 PRO A O 1
ATOM 2487 N N . GLN A 1 315 ? 13.989 5.620 16.053 1.00 66.88 315 GLN A N 1
ATOM 2488 C CA . GLN A 1 315 ? 14.289 6.864 15.369 1.00 66.88 315 GLN A CA 1
ATOM 2489 C C . GLN A 1 315 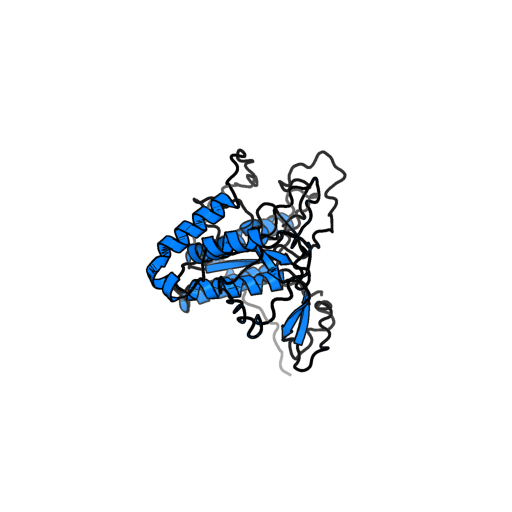? 15.724 7.228 15.742 1.00 66.88 315 GLN A C 1
ATOM 2491 O O . GLN A 1 315 ? 15.970 7.693 16.846 1.00 66.88 315 GLN A O 1
ATOM 2496 N N . SER A 1 316 ? 16.689 6.960 14.865 1.00 54.75 316 SER A N 1
ATOM 2497 C CA . SER A 1 316 ? 18.060 7.379 15.128 1.00 54.75 316 SER A CA 1
ATOM 2498 C C . SER A 1 316 ? 18.100 8.906 15.249 1.00 54.75 316 SER A C 1
ATOM 2500 O O . SER A 1 316 ? 17.524 9.619 14.418 1.00 54.75 316 SER A O 1
ATOM 2502 N N . ASP A 1 317 ? 18.814 9.407 16.257 1.00 46.31 317 ASP A N 1
ATOM 2503 C CA . ASP A 1 317 ? 19.161 10.825 16.460 1.00 46.31 317 ASP A CA 1
ATOM 2504 C C . ASP A 1 317 ? 20.099 11.372 15.362 1.00 46.31 317 ASP A C 1
ATOM 2506 O O . ASP A 1 317 ? 20.803 12.362 15.552 1.00 46.31 317 ASP A O 1
ATOM 2510 N N . GLU A 1 318 ? 20.134 10.737 14.186 1.00 49.84 318 GLU A N 1
ATOM 2511 C CA . GLU A 1 318 ? 20.861 11.257 13.039 1.00 49.84 318 GLU A CA 1
ATOM 2512 C C . GLU A 1 318 ? 20.221 12.586 12.641 1.00 49.84 318 GLU A C 1
ATOM 2514 O O . GLU A 1 318 ? 19.092 12.650 12.134 1.00 49.84 318 GLU A O 1
ATOM 2519 N N . THR A 1 319 ? 20.973 13.638 12.966 1.00 42.00 319 THR A N 1
ATOM 2520 C CA . THR A 1 319 ? 20.768 15.031 12.604 1.00 42.00 319 THR A CA 1
ATOM 2521 C C . THR A 1 319 ? 20.246 15.110 11.187 1.00 42.00 319 THR A C 1
ATOM 2523 O O . THR A 1 319 ? 20.832 14.537 10.274 1.00 42.00 319 THR A O 1
ATOM 2526 N N . SER A 1 320 ? 19.131 15.813 11.041 1.00 39.41 320 SER A N 1
ATOM 2527 C CA . SER A 1 320 ? 18.474 16.133 9.786 1.00 39.41 320 SER A CA 1
ATOM 2528 C C . SER A 1 320 ? 19.478 16.549 8.707 1.00 39.41 320 SER A C 1
ATOM 2530 O O . SER A 1 320 ? 19.816 17.731 8.590 1.00 39.41 320 SER A O 1
ATOM 2532 N N . ASP A 1 321 ? 19.900 15.604 7.872 1.00 38.62 321 ASP A N 1
ATOM 2533 C CA . ASP A 1 321 ? 20.309 15.928 6.516 1.00 38.62 321 ASP A CA 1
ATOM 2534 C C . ASP A 1 321 ? 19.036 16.409 5.831 1.00 38.62 321 ASP A C 1
ATOM 2536 O O . ASP A 1 321 ? 18.165 15.649 5.402 1.00 38.62 321 ASP A O 1
ATOM 2540 N N . SER A 1 322 ? 18.864 17.723 5.913 1.00 37.97 322 SER A N 1
ATOM 2541 C CA . SER A 1 322 ? 17.806 18.463 5.265 1.00 37.97 322 SER A CA 1
ATOM 2542 C C . SER A 1 322 ? 18.009 18.330 3.762 1.00 37.97 322 SER A C 1
ATOM 2544 O O . SER A 1 322 ? 18.576 19.199 3.108 1.00 37.97 322 SER A O 1
ATOM 2546 N N . ASP A 1 323 ? 17.482 17.241 3.203 1.00 40.75 323 ASP A N 1
ATOM 2547 C CA . ASP A 1 323 ? 17.146 17.111 1.787 1.00 40.75 323 ASP A CA 1
ATOM 2548 C C . ASP A 1 323 ? 15.970 18.056 1.474 1.00 40.75 323 ASP A C 1
ATOM 2550 O O . ASP A 1 323 ? 14.884 17.665 1.038 1.00 40.75 323 ASP A O 1
ATOM 2554 N N . SER A 1 324 ? 16.196 19.345 1.732 1.00 38.72 324 SER A N 1
ATOM 2555 C CA . SER A 1 324 ? 15.557 20.439 1.033 1.00 38.72 324 SER A CA 1
ATOM 2556 C C . SER A 1 324 ? 15.897 20.215 -0.437 1.00 38.72 324 SER A C 1
ATOM 2558 O O . SER A 1 324 ? 16.933 20.673 -0.926 1.00 38.72 324 SER A O 1
ATOM 2560 N N . ASP A 1 325 ? 15.027 19.491 -1.146 1.00 42.31 325 ASP A N 1
ATOM 2561 C CA . ASP A 1 325 ? 14.818 19.689 -2.576 1.00 42.31 325 ASP A CA 1
ATOM 2562 C C . ASP A 1 325 ? 14.762 21.218 -2.757 1.00 42.31 325 ASP A C 1
ATOM 2564 O O . ASP A 1 325 ? 13.764 21.835 -2.394 1.00 42.31 325 ASP A O 1
ATOM 2568 N N . GLY A 1 326 ? 15.863 21.839 -3.199 1.00 37.47 326 GLY A N 1
ATOM 2569 C CA . GLY A 1 326 ? 16.061 23.292 -3.262 1.00 37.47 326 GLY A CA 1
ATOM 2570 C C . GLY A 1 326 ? 15.199 23.983 -4.322 1.00 37.47 326 GLY A C 1
ATOM 2571 O O . GLY A 1 326 ? 15.717 24.721 -5.152 1.00 37.47 326 GLY A O 1
ATOM 2572 N N . ASP A 1 327 ? 13.895 23.725 -4.293 1.00 42.72 327 ASP A N 1
ATOM 2573 C CA . ASP A 1 327 ? 12.863 24.196 -5.210 1.00 42.72 327 ASP A CA 1
ATOM 2574 C C . ASP A 1 327 ? 11.666 24.809 -4.447 1.00 42.72 327 ASP A C 1
ATOM 2576 O O . ASP A 1 327 ? 10.549 24.864 -4.975 1.00 42.72 327 ASP A O 1
ATOM 2580 N N . ASP A 1 328 ? 11.892 25.356 -3.245 1.00 35.66 328 ASP A N 1
ATOM 2581 C CA . ASP A 1 328 ? 10.981 26.320 -2.606 1.00 35.66 328 ASP A CA 1
ATOM 2582 C C . ASP A 1 328 ? 11.084 27.694 -3.295 1.00 35.66 328 ASP A C 1
ATOM 2584 O O . ASP A 1 328 ? 11.375 28.738 -2.712 1.00 35.66 328 ASP A O 1
ATOM 2588 N N . LEU A 1 329 ? 10.801 27.706 -4.598 1.00 31.86 329 LEU A N 1
ATOM 2589 C CA . LEU A 1 329 ? 10.248 28.891 -5.231 1.00 31.86 329 LEU A CA 1
ATOM 2590 C C . LEU A 1 329 ? 8.778 28.957 -4.822 1.00 31.86 329 LEU A C 1
ATOM 2592 O O . LEU A 1 329 ? 7.920 28.299 -5.417 1.00 31.86 329 LEU A O 1
ATOM 2596 N N . VAL A 1 330 ? 8.506 29.771 -3.802 1.00 31.52 330 VAL A N 1
ATOM 2597 C CA . VAL A 1 330 ? 7.165 30.250 -3.456 1.00 31.52 330 VAL A CA 1
ATOM 2598 C C . VAL A 1 330 ? 6.623 31.022 -4.661 1.00 31.52 330 VAL A C 1
ATOM 2600 O O . VAL A 1 330 ? 6.830 32.224 -4.807 1.00 31.52 330 VAL A O 1
ATOM 2603 N N . ILE A 1 331 ? 5.964 30.318 -5.579 1.00 33.78 331 ILE A N 1
ATOM 2604 C CA . ILE A 1 331 ? 5.124 30.942 -6.598 1.00 33.78 331 ILE A CA 1
ATOM 2605 C C . ILE A 1 331 ? 3.754 31.118 -5.939 1.00 33.78 331 ILE A C 1
ATOM 2607 O O . ILE A 1 331 ? 3.165 30.111 -5.536 1.00 33.78 331 ILE A O 1
ATOM 2611 N N . PRO A 1 332 ? 3.243 32.352 -5.787 1.00 28.94 332 PRO A N 1
ATOM 2612 C CA . PRO A 1 332 ? 1.946 32.577 -5.168 1.00 28.94 332 PRO A CA 1
ATOM 2613 C C . PRO A 1 332 ? 0.875 31.776 -5.910 1.00 28.94 332 PRO A C 1
ATOM 2615 O O . PRO A 1 332 ? 0.783 31.817 -7.139 1.00 28.94 332 PRO A O 1
ATOM 2618 N N . VAL A 1 333 ? 0.085 31.022 -5.145 1.00 33.06 333 VAL A N 1
ATOM 2619 C CA . VAL A 1 333 ? -1.110 30.332 -5.633 1.00 33.06 333 VAL A CA 1
ATOM 2620 C C . VAL A 1 333 ? -2.032 31.403 -6.226 1.00 33.06 333 VAL A C 1
ATOM 2622 O O . VAL A 1 333 ? -2.428 32.309 -5.493 1.00 33.06 333 VAL A O 1
ATOM 2625 N N . PRO A 1 334 ? -2.372 31.359 -7.527 1.00 32.62 334 PRO A N 1
ATOM 2626 C CA . PRO A 1 334 ? -3.396 32.242 -8.048 1.00 32.62 334 PRO A CA 1
ATOM 2627 C C . PRO A 1 334 ? -4.734 31.820 -7.443 1.00 32.62 334 PRO A C 1
ATOM 2629 O O . PRO A 1 334 ? -5.099 30.642 -7.501 1.00 32.62 334 PRO A O 1
ATOM 2632 N N . GLU A 1 335 ? -5.452 32.781 -6.865 1.00 33.88 335 GLU A N 1
ATOM 2633 C CA . GLU A 1 335 ? -6.820 32.589 -6.392 1.00 33.88 335 GLU A CA 1
ATOM 2634 C C . GLU A 1 335 ? -7.691 31.941 -7.488 1.00 33.88 335 GLU A C 1
ATOM 2636 O O . GLU A 1 335 ? -7.555 32.174 -8.693 1.00 33.88 335 GLU A O 1
ATOM 2641 N N . SER A 1 336 ? -8.549 31.034 -7.043 1.00 48.88 336 SER A N 1
ATOM 2642 C CA . SER A 1 336 ? -8.918 29.770 -7.680 1.00 48.88 336 SER A CA 1
ATOM 2643 C C . SER A 1 336 ? -9.907 29.803 -8.858 1.00 48.88 336 SER A C 1
ATOM 2645 O O . SER A 1 336 ? -10.499 28.767 -9.154 1.00 48.88 336 SER A O 1
ATOM 2647 N N . ASP A 1 337 ? -10.072 30.907 -9.590 1.00 38.53 337 ASP A N 1
ATOM 2648 C CA . ASP A 1 337 ? -11.192 31.028 -10.550 1.00 38.53 337 ASP A CA 1
ATOM 2649 C C . ASP A 1 337 ? -10.818 31.123 -12.040 1.00 38.53 337 ASP A C 1
ATOM 2651 O O . ASP A 1 337 ? -11.676 30.915 -12.909 1.00 38.53 337 ASP A O 1
ATOM 2655 N N . ASP A 1 338 ? -9.549 31.358 -12.381 1.00 41.16 338 ASP A N 1
ATOM 2656 C CA . ASP A 1 338 ? -9.171 31.646 -13.775 1.00 41.16 338 ASP A CA 1
ATOM 2657 C C . ASP A 1 338 ? -8.650 30.443 -14.573 1.00 41.16 338 ASP A C 1
ATOM 2659 O O . ASP A 1 338 ? -8.786 30.408 -15.803 1.00 41.16 338 ASP A O 1
ATOM 2663 N N . PHE A 1 339 ? -8.134 2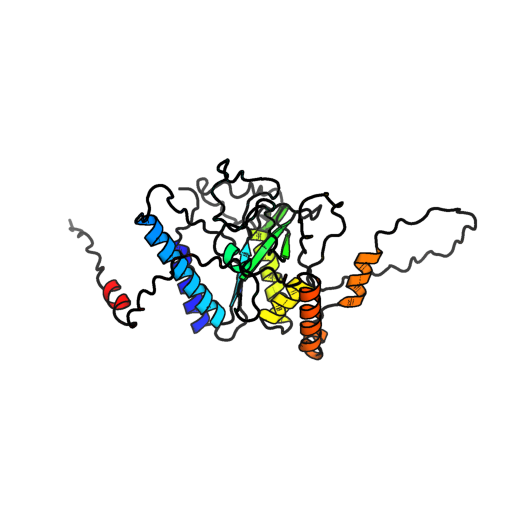9.402 -13.911 1.00 38.88 339 PHE A N 1
ATOM 2664 C CA . PHE A 1 339 ? -7.605 28.226 -14.614 1.00 38.88 339 PHE A CA 1
ATOM 2665 C C . PHE A 1 339 ? -8.714 27.433 -15.334 1.00 38.88 339 PHE A C 1
ATOM 2667 O O . PHE A 1 339 ? -8.541 26.988 -16.471 1.00 38.88 339 PHE A O 1
ATOM 2674 N N . TRP A 1 340 ? -9.905 27.341 -14.732 1.00 44.41 340 TRP A N 1
ATOM 2675 C CA . TRP A 1 340 ? -11.039 26.595 -15.290 1.00 44.41 340 TRP A CA 1
ATOM 2676 C C . TRP A 1 340 ? -11.783 27.325 -16.416 1.00 44.41 340 TRP A C 1
ATOM 2678 O O . TRP A 1 340 ? -12.436 26.680 -17.239 1.00 44.41 340 TRP A O 1
ATOM 2688 N N . LYS A 1 341 ? -11.665 28.656 -16.525 1.00 39.56 341 LYS A N 1
ATOM 2689 C CA . LYS A 1 341 ? -12.316 29.418 -17.608 1.00 39.56 341 LYS A CA 1
ATOM 2690 C C . LYS A 1 341 ? -11.620 29.234 -18.960 1.00 39.56 341 LYS A C 1
ATOM 2692 O O . LYS A 1 341 ? -12.278 29.330 -19.997 1.00 39.56 341 LYS A O 1
ATOM 2697 N N . ARG A 1 342 ? -10.325 28.893 -18.979 1.00 39.53 342 ARG A N 1
ATOM 2698 C CA . ARG A 1 342 ? -9.557 28.723 -20.228 1.00 39.53 342 ARG A CA 1
ATOM 2699 C C . ARG A 1 342 ? -9.741 27.362 -20.913 1.00 39.53 342 ARG A C 1
ATOM 2701 O O . ARG A 1 342 ? -9.504 27.277 -22.114 1.00 39.53 342 ARG A O 1
ATOM 2708 N N . SER A 1 343 ? -10.249 26.327 -20.233 1.00 36.38 343 SER A N 1
ATOM 2709 C CA . SER A 1 343 ? -10.491 25.014 -20.869 1.00 36.38 343 SER A CA 1
ATOM 2710 C C . SER A 1 343 ? -11.798 24.932 -21.678 1.00 36.38 343 SER A C 1
ATOM 2712 O O . SER A 1 343 ? -11.984 23.996 -22.454 1.00 36.38 343 SER A O 1
ATOM 2714 N N . LYS A 1 344 ? -12.684 25.938 -21.583 1.00 40.22 344 LYS A N 1
ATOM 2715 C CA . LYS A 1 344 ? -13.933 26.010 -22.371 1.00 40.22 344 LYS A CA 1
ATOM 2716 C C . LYS A 1 344 ? -13.757 26.514 -23.815 1.00 40.22 344 LYS A C 1
ATOM 2718 O O . LYS A 1 344 ? -14.722 26.493 -24.575 1.00 40.22 344 LYS A O 1
ATOM 2723 N N . TYR A 1 345 ? -12.549 26.903 -24.230 1.00 35.50 345 TYR A N 1
ATOM 2724 C CA . TYR A 1 345 ? -12.256 27.408 -25.581 1.00 35.50 345 TYR A CA 1
ATOM 2725 C C . TYR A 1 345 ? -11.410 26.442 -26.424 1.00 35.50 345 TYR A C 1
ATOM 2727 O O . TYR A 1 345 ? -10.438 26.832 -27.060 1.00 35.50 345 TYR A O 1
ATOM 2735 N N . ILE A 1 346 ? -11.808 25.170 -26.495 1.00 38.19 346 ILE A N 1
ATOM 2736 C CA . ILE A 1 346 ? -11.394 24.282 -27.594 1.00 38.19 346 ILE A CA 1
ATOM 2737 C C . ILE A 1 346 ? -12.662 23.725 -28.251 1.00 38.19 346 ILE A C 1
ATOM 2739 O O . ILE A 1 346 ? -13.037 22.565 -28.091 1.00 38.19 346 ILE A O 1
ATOM 2743 N N . LYS A 1 347 ? -13.368 24.589 -28.996 1.00 36.16 347 LYS A N 1
ATOM 2744 C CA . LYS A 1 347 ? -14.355 24.148 -29.991 1.00 36.16 347 LYS A CA 1
ATOM 2745 C C . LYS A 1 347 ? -13.587 23.522 -31.154 1.00 36.16 347 LYS A C 1
ATOM 2747 O O . LYS A 1 347 ? -12.917 24.222 -31.909 1.00 36.16 347 LYS A O 1
ATOM 2752 N N . ARG A 1 348 ? -13.701 22.200 -31.303 1.00 36.53 348 ARG A N 1
ATOM 2753 C CA . ARG A 1 348 ? -13.287 21.472 -32.508 1.00 36.53 348 ARG A CA 1
ATOM 2754 C C . ARG A 1 348 ? -14.018 22.063 -33.722 1.00 36.53 348 ARG A C 1
ATOM 2756 O O . ARG A 1 348 ? -15.231 21.910 -33.837 1.00 36.53 348 ARG A O 1
ATOM 2763 N N . LYS A 1 349 ? -13.289 22.711 -34.635 1.00 33.97 349 LYS A N 1
ATOM 2764 C CA . LYS A 1 349 ? -13.721 22.846 -36.033 1.00 33.97 349 LYS A CA 1
ATOM 2765 C C . LYS A 1 349 ? -13.513 21.480 -36.692 1.00 33.97 349 LYS A C 1
ATOM 2767 O O . LYS A 1 349 ? -12.374 21.088 -36.925 1.00 33.97 349 LYS A O 1
ATOM 2772 N N . GLY A 1 350 ? -14.593 20.739 -36.925 1.00 35.56 350 GLY A N 1
ATOM 2773 C CA . GLY A 1 350 ? -14.571 19.595 -37.838 1.00 35.56 350 GLY A CA 1
ATOM 2774 C C . GLY A 1 350 ? -14.609 20.091 -39.290 1.00 35.56 350 GLY A C 1
ATOM 2775 O O . GLY A 1 350 ? -15.290 21.087 -39.548 1.00 35.56 350 GLY A O 1
ATOM 2776 N N . PRO A 1 351 ? -13.888 19.462 -40.232 1.00 39.91 351 PRO A N 1
ATOM 2777 C CA . PRO A 1 351 ? -14.059 19.748 -41.649 1.00 39.91 351 PRO A CA 1
ATOM 2778 C C . PRO A 1 351 ? -15.400 19.178 -42.133 1.00 39.91 351 PRO A C 1
ATOM 2780 O O . PRO A 1 351 ? -15.795 18.075 -41.755 1.00 39.91 351 PRO A O 1
ATOM 2783 N N . GLY A 1 352 ? -16.114 19.983 -42.920 1.00 31.66 352 GLY A N 1
ATOM 2784 C CA . GLY A 1 352 ? -17.445 19.683 -43.431 1.00 31.66 352 GLY A CA 1
ATOM 2785 C C . GLY A 1 352 ? -17.461 18.500 -44.394 1.00 31.66 352 GLY A C 1
ATOM 2786 O O . GLY A 1 352 ? -16.595 18.372 -45.256 1.00 31.66 352 GLY A O 1
ATOM 2787 N N . ALA A 1 353 ? -18.484 17.664 -44.247 1.00 32.22 353 ALA A N 1
ATOM 2788 C CA . ALA A 1 353 ? -18.905 16.730 -45.274 1.00 32.22 353 ALA A CA 1
ATOM 2789 C C . ALA A 1 353 ? -19.783 17.485 -46.280 1.00 32.22 353 ALA A C 1
ATOM 2791 O O . ALA A 1 353 ? -20.833 18.024 -45.926 1.00 32.22 353 ALA A O 1
ATOM 2792 N N . THR A 1 354 ? -19.322 17.546 -47.524 1.00 31.56 354 THR A N 1
ATOM 2793 C CA . THR A 1 354 ? -20.115 17.956 -48.681 1.00 31.56 354 THR A CA 1
ATOM 2794 C C . THR A 1 354 ? -20.907 16.742 -49.152 1.00 31.56 354 THR A C 1
ATOM 2796 O O . THR A 1 354 ? -20.330 15.682 -49.376 1.00 31.56 354 THR A O 1
ATOM 2799 N N . ALA A 1 355 ? -22.222 16.894 -49.271 1.00 32.75 355 ALA A N 1
ATOM 2800 C CA . ALA A 1 355 ? -23.085 15.924 -49.925 1.00 32.75 355 ALA A CA 1
ATOM 2801 C C . ALA A 1 355 ? -22.973 16.081 -51.448 1.00 32.75 355 ALA A C 1
ATOM 2803 O O . ALA A 1 355 ? -23.252 17.170 -51.951 1.00 32.75 355 ALA A O 1
ATOM 2804 N N . ILE A 1 356 ? -22.586 15.003 -52.135 1.00 39.19 356 ILE A N 1
ATOM 2805 C CA . ILE A 1 356 ? -23.153 14.521 -53.407 1.00 39.19 356 ILE A CA 1
ATOM 2806 C C . ILE A 1 356 ? -23.187 12.999 -53.303 1.00 39.19 356 ILE A C 1
ATOM 2808 O O . ILE A 1 356 ? -22.136 12.435 -52.920 1.00 39.19 356 ILE A O 1
#

Sequence (356 aa):
MNGRTSRLHILDSLLKIYNDIQKRFKGRKIVISMSWNLRFIKDLTTRKSTMDNFDSSLKRSLRHIFELLGQSGVIFVVPGGSFHWKDVVPTSTNPGNKDLGNNYDTNPINGFPATEGVKRLDLETPNYFVTVGGVETTSWGNYYQTHRNLRVSAPAVDILVPLPASSFHSRELELARAQSTLPGGYGLVRGTAYAAATVAGLLAYFLEMGFDRYEARTVLYAYAYPRIDQPDTEGRLQRNLDVVYNGIWGFRNDARDPDSSDEDPNSSDEDPSSSDEDGELQSERFGALTRKLAGTEKDEVVKMCQTAIEEKWPQSDETSDSDSDGDDLVIPVPESDDFWKRSKYIKRKGPGATAI

Foldseek 3Di:
DAPDDDLVVVLVVLVVVLVCCVPPVQPHQEEAQDLDFDDQDDPPPDDDDPSNVVSVVSLVSVVVSVVSVVVRQYAYQEELWFAFFPPQPPPDPDPPPPLPPQPRFWDHSRTPPLVLQLPPDDVPDDRRYQYEFEADPVVSHGTGTDDPSRQEYEHFFFDKDAADPDDDPPNHDPQQVQPPPDPPRIGTHGGSSVRSVVVSVLLVVVVVLPDGNVLSVLLQRLPFQFDDPDPCPPDGPPQGHGYGDNLADPPPPPVPPPPPPDDPPDDDDDDDDPDCVVVVVVCVQQPRDDSVCCVPVVVVNSVSSVVSCCVSPPPPPPPDPPPPPVPPPCDDDPPDDPVVVVVVPPDDPDDDDDDD

InterPro domains:
  IPR000209 Peptidase S8/S53 domain [PF00082] (19-219)
  IPR036852 Peptidase S8/S53 domain superfamily [G3DSA:3.40.50.200] (2-257)
  IPR036852 Peptidase S8/S53 domain superfamily [SSF52743] (23-232)

Secondary structure (DSSP, 8-state):
--S---HHHHHHHHHHHHHHHHHH-TT--EEEE----B-----SSSTT-HHHHHHHHHHHHHHHHHHHHHHTTEEEEEE--S-BTT------S-TT---S---TTS----SBTHHHHTS---SSS---EEEEEEE-SSS--B-B---TT---EEE-SSEEEEPPSSPPPTTS---TT----BTTTEEEE-SHHHHHHHHHHHHHHHHHHT--HHHHHHHHHHHSBPP--S---TTS--PPPPBP-------------TT-----TT----PPPS-SHHHHHHHHHH----HHHHHHSHHHHHHHHHHHHHHHS------------S----PPPPPTTSTTTGGG-----PPPPPP-